Protein 5CZW (pdb70)

Secondary structure (DSSP, 8-state):
-PPPPPPP-TTSS--S-TT--BPP---------TT-EEEEEEESS-HHHHHH---GGGGGGTSS-EEEE-SSS--SEEEE--TTS-BEE--GGGGGGS-TTS-SEE--S--TT--HHHHHHHHHHHHHHHHTPPPBB---TT---B-HHHHHHHHTSTTT----HHIIIIITGGGS-B-SSSS--TT-TTBPPB-GGGBSSS--B---SS--S---HHHHHS--

Structure (mmCIF, N/CA/C/O backbone):
data_5CZW
#
_entry.id   5CZW
#
_cell.length_a   51.159
_cell.length_b   35.134
_cell.length_c   64.258
_cell.angle_alpha   90.00
_cell.angle_beta   110.12
_cell.angle_gamma   90.00
#
_symmetry.space_group_name_H-M   'P 1 21 1'
#
loop_
_entity.id
_entity.type
_entity.pdbx_description
1 polymer Myroilysin
2 non-polymer 'ZINC ION'
3 water water
#
loop_
_atom_site.group_PDB
_atom_site.id
_atom_site.type_symbol
_atom_site.label_atom_id
_atom_site.label_alt_id
_atom_site.label_comp_id
_atom_site.label_asym_id
_atom_site.label_entity_id
_atom_site.label_seq_id
_atom_site.pdbx_PDB_ins_code
_atom_site.Cartn_x
_atom_site.Cartn_y
_atom_site.Cartn_z
_atom_site.occupancy
_atom_site.B_iso_or_equiv
_atom_site.auth_seq_id
_atom_site.auth_comp_id
_atom_site.auth_asym_id
_atom_site.auth_atom_id
_atom_site.pdbx_PDB_model_num
ATOM 1 N N . GLY A 1 1 ? 3.199 -1.833 -41.225 1.00 29.20 6 GLY A N 1
ATOM 2 C CA . GLY A 1 1 ? 3.187 -1.382 -39.785 1.00 26.89 6 GLY A CA 1
ATOM 3 C C . GLY A 1 1 ? 2.780 -2.526 -38.882 1.00 23.18 6 GLY A C 1
ATOM 4 O O . GLY A 1 1 ? 2.870 -3.624 -39.257 1.00 21.85 6 GLY A O 1
ATOM 5 N N . LEU A 1 2 ? 2.303 -2.215 -37.686 1.00 21.51 7 LEU A N 1
ATOM 6 C CA . LEU A 1 2 ? 1.830 -3.197 -36.753 1.00 18.42 7 LEU A CA 1
ATOM 7 C C . LEU A 1 2 ? 0.471 -3.778 -37.176 1.00 18.81 7 LEU A C 1
ATOM 8 O O . LEU A 1 2 ? -0.361 -3.088 -37.679 1.00 20.11 7 LEU A O 1
ATOM 13 N N . LYS A 1 3 ? 0.271 -5.041 -36.921 1.00 19.90 8 LYS A N 1
ATOM 14 C CA . LYS A 1 3 ? -1.010 -5.694 -37.063 1.00 22.48 8 LYS A CA 1
ATOM 15 C C . LYS A 1 3 ? -2.033 -4.990 -36.178 1.00 22.21 8 LYS A C 1
ATOM 16 O O . LYS A 1 3 ? -1.741 -4.786 -34.995 1.00 21.51 8 LYS A O 1
ATOM 22 N N . GLU A 1 4 ? -3.210 -4.652 -36.711 1.00 20.43 9 GLU A N 1
ATOM 23 C CA . GLU A 1 4 ? -4.235 -3.914 -35.952 1.00 22.39 9 GLU A CA 1
ATOM 24 C C . GLU A 1 4 ? -4.745 -4.760 -34.762 1.00 19.44 9 GLU A C 1
ATOM 25 O O . GLU A 1 4 ? -4.744 -6.006 -34.819 1.00 18.48 9 GLU A O 1
ATOM 31 N N . LEU A 1 5 ? -5.154 -4.067 -33.695 1.00 16.30 10 LEU A N 1
ATOM 32 C CA . LEU A 1 5 ? -5.683 -4.651 -32.495 1.00 16.18 10 LEU A CA 1
ATOM 33 C C . LEU A 1 5 ? -7.185 -4.847 -32.711 1.00 20.98 10 LEU A C 1
ATOM 34 O O . LEU A 1 5 ? -7.776 -4.234 -33.602 1.00 19.98 10 LEU A O 1
ATOM 39 N N . ARG A 1 6 ? -7.795 -5.683 -31.896 1.00 19.98 11 ARG A N 1
ATOM 40 C CA . ARG A 1 6 ? -9.243 -5.827 -32.041 1.00 23.82 11 ARG A CA 1
ATOM 41 C C . ARG A 1 6 ? -9.912 -4.500 -31.740 1.00 23.16 11 ARG A C 1
ATOM 42 O O . ARG A 1 6 ? -9.483 -3.713 -30.864 1.00 22.26 11 ARG A O 1
ATOM 50 N N . ALA A 1 7 ? -11.021 -4.252 -32.440 1.00 21.95 12 ALA A N 1
ATOM 51 C CA . ALA A 1 7 ? -11.677 -2.962 -32.335 1.00 22.38 12 ALA A CA 1
ATOM 52 C C . ALA A 1 7 ? -12.334 -2.658 -30.969 1.00 21.28 12 ALA A C 1
ATOM 53 O O . ALA A 1 7 ? -12.903 -3.529 -30.325 1.00 22.17 12 ALA A O 1
ATOM 55 N N . VAL A 1 8 ? -12.232 -1.428 -30.506 1.00 24.33 13 VAL A N 1
ATOM 56 C CA . VAL A 1 8 ? -12.982 -0.995 -29.331 1.00 26.93 13 VAL A CA 1
ATOM 57 C C . VAL A 1 8 ? -14.411 -0.693 -29.787 1.00 31.26 13 VAL A C 1
ATOM 58 O O . VAL A 1 8 ? -14.591 -0.021 -30.802 1.00 35.48 13 VAL A O 1
ATOM 62 N N . PRO A 1 9 ? -15.414 -1.229 -29.067 1.00 33.06 14 PRO A N 1
ATOM 63 C CA . PRO A 1 9 ? -16.781 -0.821 -29.343 1.00 35.39 14 PRO A CA 1
ATOM 64 C C . PRO A 1 9 ? -17.013 0.600 -28.836 1.00 33.85 14 PRO A C 1
ATOM 65 O O . PRO A 1 9 ? -17.158 0.831 -27.630 1.00 34.86 14 PRO A O 1
ATOM 69 N N . LYS A 1 10 ? -17.038 1.559 -29.743 1.00 37.27 15 LYS A N 1
ATOM 70 C CA . LYS A 1 10 ? -17.177 2.953 -29.330 1.00 39.60 15 LYS A CA 1
ATOM 71 C C . LYS A 1 10 ? -18.523 3.333 -28.693 1.00 39.06 15 LYS A C 1
ATOM 72 O O . LYS A 1 10 ? -18.655 4.411 -28.080 1.00 33.23 15 LYS A O 1
ATOM 78 N N . ALA A 1 11 ? -19.497 2.434 -28.783 1.00 35.40 16 ALA A N 1
ATOM 79 C CA . ALA A 1 11 ? -20.708 2.554 -27.979 1.00 35.54 16 ALA A CA 1
ATOM 80 C C . ALA A 1 11 ? -20.497 2.248 -26.487 1.00 34.49 16 ALA A C 1
ATOM 81 O O . ALA A 1 11 ? -21.305 2.661 -25.655 1.00 33.14 16 ALA A O 1
ATOM 83 N N . ASP A 1 12 ? -19.452 1.503 -26.120 1.00 29.87 17 ASP A N 1
ATOM 84 C CA . ASP A 1 12 ? -19.263 1.184 -24.710 1.00 27.64 17 ASP A CA 1
ATOM 85 C C . ASP A 1 12 ? -18.505 2.306 -24.056 1.00 26.07 17 ASP A C 1
ATOM 86 O O . ASP A 1 12 ? -18.402 2.288 -22.838 1.00 28.88 17 ASP A O 1
ATOM 91 N N . ILE A 1 13 ? -18.026 3.283 -24.828 1.00 22.93 18 ILE A N 1
ATOM 92 C CA . ILE A 1 13 ? -17.358 4.485 -24.274 1.00 23.15 18 ILE A CA 1
ATOM 93 C C . ILE A 1 13 ? -18.376 5.512 -23.825 1.00 25.69 18 ILE A C 1
ATOM 94 O O . ILE A 1 13 ? -19.073 6.119 -24.640 1.00 23.88 18 ILE A O 1
ATOM 99 N N . VAL A 1 14 ? -18.394 5.762 -22.516 1.00 26.68 19 VAL A N 1
ATOM 100 C CA . VAL A 1 14 ? -19.461 6.551 -21.895 1.00 25.44 19 VAL A CA 1
ATOM 101 C C . VAL A 1 14 ? -19.361 8.029 -22.283 1.00 25.95 19 VAL A C 1
ATOM 102 O O . VAL A 1 14 ? -18.322 8.664 -22.120 1.00 27.08 19 VAL A O 1
ATOM 106 N N . SER A 1 15 ? -20.456 8.615 -22.775 1.00 25.48 20 SER A N 1
ATOM 107 C CA . SER A 1 15 ? -20.415 10.015 -23.223 1.00 26.24 20 SER A CA 1
ATOM 108 C C . SER A 1 15 ? -20.697 10.970 -22.083 1.00 27.23 20 SER A C 1
ATOM 109 O O . SER A 1 15 ? -21.156 10.562 -21.030 1.00 25.97 20 SER A O 1
ATOM 112 N N . GLY A 1 16 ? -20.387 12.235 -22.310 1.00 32.20 21 GLY A N 1
ATOM 113 C CA . GLY A 1 16 ? -20.780 13.317 -21.393 1.00 35.27 21 GLY A CA 1
ATOM 114 C C . GLY A 1 16 ? -19.846 13.587 -20.233 1.00 38.70 21 GLY A C 1
ATOM 115 O O . GLY A 1 16 ? -20.225 14.187 -19.219 1.00 42.07 21 GLY A O 1
ATOM 116 N N . PHE A 1 17 ? -18.614 13.148 -20.381 1.00 38.52 22 PHE A N 1
ATOM 117 C CA . PHE A 1 17 ? -17.626 13.419 -19.351 1.00 38.36 22 PHE A CA 1
ATOM 118 C C . PHE A 1 17 ? -16.518 14.172 -20.061 1.00 43.08 22 PHE A C 1
ATOM 119 O O . PHE A 1 17 ? -15.352 13.789 -20.024 1.00 39.58 22 PHE A O 1
ATOM 127 N N . GLU A 1 18 ? -16.931 15.236 -20.744 1.00 48.02 23 GLU A N 1
ATOM 128 C CA . GLU A 1 18 ? -16.040 16.059 -21.536 1.00 51.00 23 GLU A CA 1
ATOM 129 C C . GLU A 1 18 ? -15.042 16.701 -20.592 1.00 45.69 23 GLU A C 1
ATOM 130 O O . GLU A 1 18 ? -15.420 17.243 -19.549 1.00 46.13 23 GLU A O 1
ATOM 136 N N . GLY A 1 19 ? -13.770 16.607 -20.949 1.00 41.44 24 GLY A N 1
ATOM 137 C CA . GLY A 1 19 ? -12.691 17.111 -20.111 1.00 35.94 24 GLY A CA 1
ATOM 138 C C . GLY A 1 19 ? -12.466 16.370 -18.788 1.00 30.47 24 GLY A C 1
ATOM 139 O O . GLY A 1 19 ? -11.768 16.919 -17.896 1.00 27.92 24 GLY A O 1
ATOM 140 N N . ALA A 1 20 ? -13.016 15.145 -18.646 1.00 22.52 25 ALA A N 1
ATOM 141 C CA . ALA A 1 20 ? -12.681 14.282 -17.496 1.00 23.71 25 ALA A CA 1
ATOM 142 C C . ALA A 1 20 ? -11.351 13.576 -17.752 1.00 20.98 25 ALA A C 1
ATOM 143 O O . ALA A 1 20 ? -11.269 12.685 -18.578 1.00 23.89 25 ALA A O 1
ATOM 156 N N . VAL A 1 22 ? -9.270 11.234 -16.414 1.00 11.83 27 VAL A N 1
ATOM 157 C CA . VAL A 1 22 ? -9.182 10.203 -15.343 1.00 10.92 27 VAL A CA 1
ATOM 158 C C . VAL A 1 22 ? -8.224 9.042 -15.729 1.00 9.78 27 VAL A C 1
ATOM 159 O O . VAL A 1 22 ? -8.228 8.522 -16.871 1.00 8.81 27 VAL A O 1
ATOM 163 N N . CYS A 1 23 ? -7.284 8.803 -14.805 1.00 8.91 28 CYS A N 1
ATOM 164 C CA . CYS A 1 23 ? -6.438 7.618 -14.886 1.00 8.87 28 CYS A CA 1
ATOM 165 C C . CYS A 1 23 ? -7.268 6.494 -14.261 1.00 9.32 28 CYS A C 1
ATOM 166 O O . CYS A 1 23 ? -7.544 6.529 -13.044 1.00 9.90 28 CYS A O 1
ATOM 169 N N . LYS A 1 24 ? -7.490 5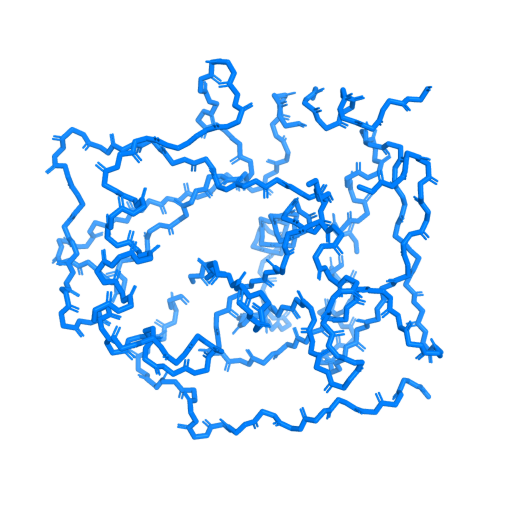.470 -15.065 1.00 8.95 29 LYS A N 1
ATOM 170 C CA . LYS A 1 24 ? -8.186 4.304 -14.605 1.00 9.63 29 LYS A CA 1
ATOM 171 C C . LYS A 1 24 ? -7.242 3.200 -14.202 1.00 8.77 29 LYS A C 1
ATOM 172 O O . LYS A 1 24 ? -6.405 2.804 -15.031 1.00 8.76 29 LYS A O 1
ATOM 178 N N . ASP A 1 25 ? -7.332 2.636 -13.015 1.00 9.69 30 ASP A N 1
ATOM 179 C CA . ASP A 1 25 ? -6.734 1.339 -12.729 1.00 12.17 30 ASP A CA 1
ATOM 180 C C . ASP A 1 25 ? -7.374 0.268 -13.622 1.00 13.75 30 ASP A C 1
ATOM 181 O O . ASP A 1 25 ? -8.586 0.228 -13.835 1.00 14.23 30 ASP A O 1
ATOM 186 N N . VAL A 1 26 ? -6.539 -0.581 -14.170 1.00 13.47 31 VAL A N 1
ATOM 187 C CA . VAL A 1 26 ? -7.002 -1.674 -14.971 1.00 13.03 31 VAL A CA 1
ATOM 188 C C . VAL A 1 26 ? -6.326 -2.968 -14.560 1.00 14.05 31 VAL A C 1
ATOM 189 O O . VAL A 1 26 ? -5.196 -2.993 -14.211 1.00 14.20 31 VAL A O 1
ATOM 193 N N . TYR A 1 27 ? -7.054 -4.052 -14.633 1.00 15.33 32 TYR A N 1
ATOM 194 C CA . TYR A 1 27 ? -6.567 -5.347 -14.236 1.00 20.66 32 TYR A CA 1
ATOM 195 C C . TYR A 1 27 ? -6.713 -6.417 -15.324 1.00 17.69 32 TYR A C 1
ATOM 196 O O . TYR A 1 27 ? -7.685 -6.478 -15.961 1.00 20.27 32 TYR A O 1
ATOM 205 N N . PRO A 1 28 ? -5.590 -7.273 -15.458 1.00 18.02 33 PRO A N 1
ATOM 206 C CA . PRO A 1 28 ? -5.713 -8.316 -16.506 1.00 20.29 33 PRO A CA 1
ATOM 207 C C . PRO A 1 28 ? -6.910 -9.242 -16.220 1.00 23.47 33 PRO A C 1
ATOM 208 O O . PRO A 1 28 ? -7.223 -9.511 -15.069 1.00 18.81 33 PRO A O 1
ATOM 212 N N . LYS A 1 29 ? -7.605 -9.714 -17.243 1.00 26.57 34 LYS A N 1
ATOM 213 C CA . LYS A 1 29 ? -8.695 -10.670 -16.926 1.00 38.96 34 LYS A CA 1
ATOM 214 C C . LYS A 1 29 ? -8.184 -11.909 -16.115 1.00 41.81 34 LYS A C 1
ATOM 215 O O . LYS A 1 29 ? -7.498 -12.782 -16.649 1.00 43.48 34 LYS A O 1
ATOM 221 N N . GLY A 1 30 ? -8.512 -11.967 -14.819 1.00 49.02 35 GLY A N 1
ATOM 222 C CA . GLY A 1 30 ? -8.259 -13.168 -14.003 1.00 51.33 35 GLY A CA 1
ATOM 223 C C . GLY A 1 30 ? -8.519 -12.897 -12.527 1.00 53.29 35 GLY A C 1
ATOM 224 O O . GLY A 1 30 ? -7.619 -12.454 -11.800 1.00 48.81 35 GLY A O 1
ATOM 225 N N . SER A 1 40 ? 4.968 -10.048 -8.427 1.00 34.63 45 SER A N 1
ATOM 226 C CA . SER A 1 40 ? 5.929 -9.071 -8.953 1.00 28.92 45 SER A CA 1
ATOM 227 C C . SER A 1 40 ? 5.551 -8.578 -10.325 1.00 24.74 45 SER A C 1
ATOM 228 O O . SER A 1 40 ? 5.081 -9.306 -11.211 1.00 30.20 45 SER A O 1
ATOM 231 N N . THR A 1 41 ? 5.752 -7.301 -10.466 1.00 20.51 46 THR A N 1
ATOM 232 C CA . THR A 1 41 ? 5.523 -6.633 -11.696 1.00 18.56 46 THR A CA 1
ATOM 233 C C . THR A 1 41 ? 6.786 -5.943 -12.174 1.00 16.29 46 THR A C 1
ATOM 234 O O . THR A 1 41 ? 6.763 -5.350 -13.240 1.00 13.39 46 THR A O 1
ATOM 249 N N . TRP A 1 43 ? 10.142 -5.317 -14.101 1.00 12.10 48 TRP A N 1
ATOM 250 C CA . TRP A 1 43 ? 10.863 -5.781 -15.292 1.00 11.39 48 TRP A CA 1
ATOM 251 C C . TRP A 1 43 ? 12.238 -6.250 -14.926 1.00 12.18 48 TRP A C 1
ATOM 252 O O . TRP A 1 43 ? 12.887 -5.698 -14.004 1.00 12.41 48 TRP A O 1
ATOM 263 N N . PRO A 1 44 ? 12.710 -7.213 -15.682 1.00 12.43 49 PRO A N 1
ATOM 264 C CA . PRO A 1 44 ? 14.128 -7.525 -15.506 1.00 13.09 49 PRO A CA 1
ATOM 265 C C . PRO A 1 44 ? 15.013 -6.315 -15.662 1.00 12.96 49 PRO A C 1
ATOM 266 O O . PRO A 1 44 ? 14.874 -5.478 -16.587 1.00 14.27 49 PRO A O 1
ATOM 270 N N . ASN A 1 45 ? 15.941 -6.156 -14.727 1.00 14.06 50 ASN A N 1
ATOM 271 C CA . ASN A 1 45 ? 16.716 -4.944 -14.744 1.00 14.29 50 ASN A CA 1
ATOM 272 C C . ASN A 1 45 ? 17.565 -4.870 -16.036 1.00 14.03 50 ASN A C 1
ATOM 273 O O . ASN A 1 45 ? 18.097 -5.898 -16.513 1.00 14.59 50 ASN A O 1
ATOM 278 N N . GLY A 1 46 ? 17.709 -3.652 -16.575 1.00 13.00 51 GLY A N 1
ATOM 279 C CA . GLY A 1 46 ? 18.364 -3.484 -17.879 1.00 13.18 51 GLY A CA 1
ATOM 280 C C . GLY A 1 46 ? 17.492 -3.749 -19.100 1.00 14.36 51 GLY A C 1
ATOM 281 O O . GLY A 1 46 ? 17.958 -3.582 -20.239 1.00 15.90 51 GLY A O 1
ATOM 282 N N . SER A 1 47 ? 16.208 -4.079 -18.880 1.00 12.96 52 SER A N 1
ATOM 283 C CA . SER A 1 47 ? 15.329 -4.447 -19.985 1.00 13.49 52 SER A CA 1
ATOM 284 C C . SER A 1 47 ? 15.268 -3.305 -21.004 1.00 12.18 52 SER A C 1
ATOM 285 O O . SER A 1 47 ? 15.258 -2.106 -20.625 1.00 13.58 52 SER A O 1
ATOM 288 N N . VAL A 1 48 ? 15.211 -3.710 -22.273 1.00 11.59 53 VAL A N 1
ATOM 289 C CA . VAL A 1 48 ? 14.728 -2.881 -23.332 1.00 12.03 53 VAL A CA 1
ATOM 290 C C . VAL A 1 48 ? 13.372 -3.401 -23.739 1.00 11.49 53 VAL A C 1
ATOM 291 O O . VAL A 1 48 ? 13.247 -4.499 -24.285 1.00 14.52 53 VAL A O 1
ATOM 295 N N . ILE A 1 49 ? 12.338 -2.612 -23.474 1.00 11.36 54 ILE A N 1
ATOM 296 C CA . ILE A 1 49 ? 10.948 -3.000 -23.655 1.00 11.10 54 ILE A CA 1
ATOM 297 C C . ILE A 1 49 ? 10.463 -2.408 -24.980 1.00 10.32 54 ILE A C 1
ATOM 298 O O . ILE A 1 49 ? 10.567 -1.187 -25.274 1.00 11.14 54 ILE A O 1
ATOM 303 N N . THR A 1 50 ? 9.953 -3.292 -25.842 1.00 10.24 55 THR A N 1
ATOM 304 C CA . THR A 1 50 ? 9.347 -2.859 -27.107 1.00 10.34 55 THR A CA 1
ATOM 305 C C . THR A 1 50 ? 7.954 -2.197 -26.873 1.00 10.07 55 THR A C 1
ATOM 306 O O . THR A 1 50 ? 7.182 -2.707 -26.058 1.00 10.38 55 THR A O 1
ATOM 310 N N . VAL A 1 51 ? 7.747 -1.085 -27.542 1.00 8.87 56 VAL A N 1
ATOM 311 C CA . VAL A 1 51 ? 6.507 -0.277 -27.443 1.00 9.26 56 VAL A CA 1
ATOM 312 C C . VAL A 1 51 ? 5.942 -0.104 -28.825 1.00 9.19 56 VAL A C 1
ATOM 313 O O . VAL A 1 51 ? 6.696 0.332 -29.730 1.00 9.39 56 VAL A O 1
ATOM 317 N N . GLY A 1 52 ? 4.643 -0.327 -29.031 1.00 8.98 57 GLY A N 1
ATOM 318 C CA . GLY A 1 52 ? 4.116 -0.010 -30.271 1.00 9.59 57 GLY A CA 1
ATOM 319 C C . GLY A 1 52 ? 2.975 0.970 -30.063 1.00 9.14 57 GLY A C 1
ATOM 320 O O . GLY A 1 52 ? 2.224 0.878 -29.090 1.00 10.17 57 GLY A O 1
ATOM 321 N N . LEU A 1 53 ? 2.855 1.870 -30.989 1.00 8.16 58 LEU A N 1
ATOM 322 C CA . LEU A 1 53 ? 1.793 2.906 -30.969 1.00 9.44 58 LEU A CA 1
ATOM 323 C C . LEU A 1 53 ? 0.760 2.588 -32.048 1.00 9.81 58 LEU A C 1
ATOM 324 O O . LEU A 1 53 ? 1.009 2.361 -33.271 1.00 10.34 58 LEU A O 1
ATOM 329 N N . TYR A 1 54 ? -0.479 2.591 -31.613 1.00 10.50 59 TYR A N 1
ATOM 330 C CA . TYR A 1 54 ? -1.546 2.211 -32.496 1.00 11.46 59 TYR A CA 1
ATOM 331 C C . TYR A 1 54 ? -2.498 3.357 -32.699 1.00 11.57 59 TYR A C 1
ATOM 332 O O . TYR A 1 54 ? -3.213 3.717 -31.789 1.00 12.59 59 TYR A O 1
ATOM 341 N N . GLY A 1 55 ? -2.507 3.899 -33.920 1.00 12.05 60 GLY A N 1
ATOM 342 C CA . GLY A 1 55 ? -3.313 5.111 -34.190 1.00 13.22 60 GLY A CA 1
ATOM 343 C C . GLY A 1 55 ? -2.632 6.366 -33.694 1.00 13.46 60 GLY A C 1
ATOM 344 O O . GLY A 1 55 ? -1.392 6.346 -33.473 1.00 13.32 60 GLY A O 1
ATOM 345 N N . GLY A 1 56 ? -3.427 7.399 -33.400 1.00 15.17 61 GLY A N 1
ATOM 346 C CA . GLY A 1 56 ? -2.885 8.714 -33.031 1.00 15.40 61 GLY A CA 1
ATOM 347 C C . GLY A 1 56 ? -2.249 9.402 -34.222 1.00 16.41 61 GLY A C 1
ATOM 348 O O . GLY A 1 56 ? -1.949 8.799 -35.260 1.00 19.21 61 GLY A O 1
ATOM 349 N N . THR A 1 57 ? -2.013 10.675 -34.091 1.00 14.39 62 THR A N 1
ATOM 350 C CA . THR A 1 57 ? -1.423 11.424 -35.177 1.00 13.20 62 THR A CA 1
ATOM 351 C C . THR A 1 57 ? 0.084 11.342 -35.035 1.00 11.85 62 THR A C 1
ATOM 352 O O . THR A 1 57 ? 0.568 10.993 -33.928 1.00 11.06 62 THR A O 1
ATOM 356 N N . PRO A 1 58 ? 0.837 11.720 -36.076 1.00 11.36 63 PRO A N 1
ATOM 357 C CA . PRO A 1 58 ? 2.309 11.703 -35.880 1.00 12.31 63 PRO A CA 1
ATOM 358 C C . PRO A 1 58 ? 2.760 12.590 -34.730 1.00 11.86 63 PRO A C 1
ATOM 359 O O . PRO A 1 58 ? 3.751 12.273 -34.042 1.00 10.05 63 PRO A O 1
ATOM 363 N N . TYR A 1 59 ? 2.121 13.730 -34.561 1.00 12.48 64 TYR A N 1
ATOM 364 C CA . TYR A 1 59 ? 2.480 14.639 -33.495 1.00 12.52 64 TYR A CA 1
ATOM 365 C C . TYR A 1 59 ? 2.290 14.034 -32.138 1.00 11.13 64 TYR A C 1
ATOM 366 O O . TYR A 1 59 ? 3.279 13.999 -31.287 1.00 9.90 64 TYR A O 1
ATOM 375 N N . VAL A 1 60 ? 1.083 13.515 -31.926 1.00 10.16 65 VAL A N 1
ATOM 376 C CA . VAL A 1 60 ? 0.791 12.843 -30.662 1.00 10.55 65 VAL A CA 1
ATOM 377 C C . VAL A 1 60 ? 1.770 11.701 -30.418 1.00 10.22 65 VAL A C 1
ATOM 378 O O . VAL A 1 60 ? 2.254 11.526 -29.323 1.00 10.22 65 VAL A O 1
ATOM 382 N N . ARG A 1 61 ? 2.040 10.844 -31.424 1.00 10.64 66 ARG A N 1
ATOM 383 C CA . ARG A 1 61 ? 2.900 9.702 -31.236 1.00 10.46 66 ARG A CA 1
ATOM 384 C C . ARG A 1 61 ? 4.296 10.178 -30.884 1.00 9.63 66 ARG A C 1
ATOM 385 O O . ARG A 1 61 ? 4.984 9.565 -30.122 1.00 9.36 66 ARG A O 1
ATOM 393 N N . SER A 1 62 ? 4.740 11.299 -31.487 1.00 8.73 67 SER A N 1
ATOM 394 C CA . SER A 1 62 ? 6.106 11.817 -31.205 1.00 10.50 67 SER A CA 1
ATOM 395 C C . SER A 1 62 ? 6.213 12.311 -29.771 1.00 10.32 67 SER A C 1
ATOM 396 O O . SER A 1 62 ? 7.219 12.034 -29.086 1.00 11.52 67 SER A O 1
ATOM 399 N N . LYS A 1 63 ? 5.168 12.949 -29.263 1.00 10.53 68 LYS A N 1
ATOM 400 C CA . LYS A 1 63 ? 5.137 13.397 -27.844 1.00 11.64 68 LYS A CA 1
ATOM 401 C C . LYS A 1 63 ? 5.207 12.201 -26.832 1.00 10.06 68 LYS A C 1
ATOM 402 O O . LYS A 1 63 ? 5.801 12.257 -25.763 1.00 10.51 68 LYS A O 1
ATOM 408 N N . VAL A 1 64 ? 4.512 11.134 -27.167 1.00 9.70 69 VAL A N 1
ATOM 409 C CA . VAL A 1 64 ? 4.502 9.974 -26.306 1.00 10.87 69 VAL A CA 1
ATOM 410 C C . VAL A 1 64 ? 5.914 9.465 -26.218 1.00 11.09 69 VAL A C 1
ATOM 411 O O . VAL A 1 64 ? 6.425 9.184 -25.107 1.00 10.01 69 VAL A O 1
ATOM 426 N N . GLN A 1 66 ? 8.683 11.020 -26.812 1.00 9.55 71 GLN A N 1
ATOM 427 C CA . GLN A 1 66 ? 9.499 12.066 -26.167 1.00 12.35 71 GLN A CA 1
ATOM 428 C C . GLN A 1 66 ? 9.451 11.955 -24.642 1.00 11.98 71 GLN A C 1
ATOM 429 O O . GLN A 1 66 ? 10.463 11.929 -23.936 1.00 12.46 71 GLN A O 1
ATOM 435 N N . TYR A 1 67 ? 8.292 11.864 -24.099 1.00 11.39 72 TYR A N 1
ATOM 436 C CA . TYR A 1 67 ? 8.155 11.937 -22.612 1.00 10.39 72 TYR A CA 1
ATOM 437 C C . TYR A 1 67 ? 8.369 10.547 -21.955 1.00 9.64 72 TYR A C 1
ATOM 438 O O . TYR A 1 67 ? 8.942 10.451 -20.881 1.00 11.59 72 TYR A O 1
ATOM 447 N N . ALA A 1 68 ? 8.003 9.460 -22.627 1.00 10.26 73 ALA A N 1
ATOM 448 C CA . ALA A 1 68 ? 8.158 8.083 -22.107 1.00 9.26 73 ALA A CA 1
ATOM 449 C C . ALA A 1 68 ? 9.633 7.894 -21.773 1.00 9.10 73 ALA A C 1
ATOM 450 O O . ALA A 1 68 ? 10.033 7.370 -20.735 1.00 8.63 73 ALA A O 1
ATOM 452 N N . GLN A 1 69 ? 10.487 8.347 -22.710 1.00 9.41 74 GLN A N 1
ATOM 453 C CA . GLN A 1 69 ? 11.896 8.091 -22.616 1.00 11.68 74 GLN A CA 1
ATOM 454 C C . GLN A 1 69 ? 12.559 8.923 -21.552 1.00 12.28 74 GLN A C 1
ATOM 455 O O . GLN A 1 69 ? 13.700 8.581 -21.152 1.00 11.50 74 GLN A O 1
ATOM 461 N N . GLU A 1 70 ? 11.865 9.842 -20.945 1.00 12.18 75 GLU A N 1
ATOM 462 C CA . GLU A 1 70 ? 12.412 10.557 -19.809 1.00 14.08 75 GLU A CA 1
ATOM 463 C C . GLU A 1 70 ? 12.753 9.601 -18.643 1.00 12.25 75 GLU A C 1
ATOM 464 O O . GLU A 1 70 ? 13.653 9.809 -17.938 1.00 13.51 75 GLU A O 1
ATOM 470 N N . TRP A 1 71 ? 11.972 8.574 -18.423 1.00 10.94 76 TRP A N 1
ATOM 471 C CA . TRP A 1 71 ? 12.238 7.680 -17.346 1.00 10.02 76 TRP A CA 1
ATOM 472 C C . TRP A 1 71 ? 13.643 7.023 -17.422 1.00 11.79 76 TRP A C 1
ATOM 473 O O . TRP A 1 71 ? 14.223 6.718 -16.394 1.00 11.33 76 TRP A O 1
ATOM 484 N N . SER A 1 72 ? 14.146 6.868 -18.639 1.00 11.60 77 SER A N 1
ATOM 485 C CA . SER A 1 72 ? 15.434 6.219 -18.786 1.00 13.37 77 SER A CA 1
ATOM 486 C C . SER A 1 72 ? 16.589 7.056 -18.316 1.00 14.70 77 SER A C 1
ATOM 487 O O . SER A 1 72 ? 17.702 6.511 -18.182 1.00 15.28 77 SER A O 1
ATOM 490 N N . ASN A 1 73 ? 16.340 8.341 -18.073 1.00 14.86 78 ASN A N 1
ATOM 491 C CA . ASN A 1 73 ? 17.376 9.154 -17.396 1.00 15.81 78 ASN A CA 1
ATOM 492 C C . ASN A 1 73 ? 17.712 8.724 -15.985 1.00 15.75 78 ASN A C 1
ATOM 493 O O . ASN A 1 73 ? 18.749 9.139 -15.425 1.00 15.57 78 ASN A O 1
ATOM 498 N N . TYR A 1 74 ? 16.851 7.937 -15.362 1.00 14.08 79 TYR A N 1
ATOM 499 C CA . TYR A 1 74 ? 16.924 7.611 -13.976 1.00 14.66 79 TYR A CA 1
ATOM 500 C C . TYR A 1 74 ? 16.863 6.114 -13.767 1.00 13.84 79 TYR A C 1
ATOM 501 O O . TYR A 1 74 ? 17.491 5.596 -12.866 1.00 14.10 79 TYR A O 1
ATOM 510 N N . ALA A 1 75 ? 16.026 5.398 -14.544 1.00 13.30 80 ALA A N 1
ATOM 511 C CA . ALA A 1 75 ? 15.919 3.959 -14.497 1.00 12.87 80 ALA A CA 1
ATOM 512 C C . ALA A 1 75 ? 16.824 3.269 -15.551 1.00 12.33 80 ALA A C 1
ATOM 513 O O . ALA A 1 75 ? 16.985 3.726 -16.686 1.00 13.03 80 ALA A O 1
ATOM 515 N N . ASN A 1 76 ? 17.327 2.116 -15.180 1.00 12.75 81 ASN A N 1
ATOM 516 C CA . ASN A 1 76 ? 18.059 1.285 -16.119 1.00 13.41 81 ASN A CA 1
ATOM 517 C C . ASN A 1 76 ? 17.076 0.420 -16.912 1.00 11.27 81 ASN A C 1
ATOM 518 O O . ASN A 1 76 ? 17.089 -0.773 -16.832 1.00 12.29 81 ASN A O 1
ATOM 523 N N . ILE A 1 77 ? 16.135 1.097 -17.570 1.00 12.30 82 ILE A N 1
ATOM 524 C CA . ILE A 1 77 ? 15.116 0.484 -18.460 1.00 13.92 82 ILE A CA 1
ATOM 525 C C . ILE A 1 77 ? 15.026 1.465 -19.630 1.00 12.15 82 ILE A C 1
ATOM 526 O O . ILE A 1 77 ? 15.084 2.679 -19.399 1.00 12.96 82 ILE A O 1
ATOM 531 N N . THR A 1 78 ? 14.911 0.967 -20.852 1.00 11.83 83 THR A N 1
ATOM 532 C CA . THR A 1 78 ? 14.769 1.696 -22.084 1.00 14.22 83 THR A CA 1
ATOM 533 C C . THR A 1 78 ? 13.504 1.192 -22.794 1.00 13.51 83 THR A C 1
ATOM 534 O O . THR A 1 78 ? 13.155 0.001 -22.670 1.00 14.95 83 THR A O 1
ATOM 538 N N . PHE A 1 79 ? 12.891 2.085 -23.553 1.00 12.94 84 PHE A N 1
ATOM 539 C CA . PHE A 1 79 ? 11.727 1.784 -24.384 1.00 11.69 84 PHE A CA 1
ATOM 540 C C . PHE A 1 79 ? 12.162 1.914 -25.838 1.00 11.74 84 PHE A C 1
ATOM 541 O O . PHE A 1 79 ? 12.691 2.949 -26.262 1.00 13.26 84 PHE A O 1
ATOM 549 N N . ASN A 1 80 ? 11.992 0.819 -26.558 1.00 11.30 85 ASN A N 1
ATOM 550 C CA . ASN A 1 80 ? 12.294 0.753 -27.984 1.00 11.22 85 ASN A CA 1
ATOM 551 C C . ASN A 1 80 ? 10.987 0.817 -28.721 1.00 10.93 85 ASN A C 1
ATOM 552 O O . ASN A 1 80 ? 10.201 -0.116 -28.685 1.00 10.44 85 ASN A O 1
ATOM 557 N N . PHE A 1 81 ? 10.734 1.939 -29.417 1.00 11.18 86 PHE A N 1
ATOM 558 C CA . PHE A 1 81 ? 9.490 2.143 -30.171 1.00 11.41 86 PHE A CA 1
ATOM 559 C C . PHE A 1 81 ? 9.591 1.509 -31.549 1.00 13.30 86 PHE A C 1
ATOM 560 O O . PHE A 1 81 ? 10.438 1.953 -32.345 1.00 15.31 86 PHE A O 1
ATOM 568 N N . VAL A 1 82 ? 8.764 0.503 -31.783 1.00 12.46 87 VAL A N 1
ATOM 569 C CA . VAL A 1 82 ? 8.828 -0.344 -32.961 1.00 12.28 87 VAL A CA 1
ATOM 570 C C . VAL A 1 82 ? 7.505 -0.350 -33.777 1.00 14.02 87 VAL A C 1
ATOM 571 O O . VAL A 1 82 ? 6.443 0.054 -33.281 1.00 14.01 87 VAL A O 1
ATOM 575 N N . GLU A 1 83 ? 7.596 -0.850 -35.001 1.00 16.41 88 GLU A N 1
ATOM 576 C CA . GLU A 1 83 ? 6.491 -0.936 -35.897 1.00 19.48 88 GLU A CA 1
ATOM 577 C C . GLU A 1 83 ? 6.364 -2.356 -36.496 1.00 17.77 88 GLU A C 1
ATOM 578 O O . GLU A 1 83 ? 5.684 -2.564 -37.536 1.00 19.16 88 GLU A O 1
ATOM 584 N N . SER A 1 84 ? 6.981 -3.335 -35.835 1.00 16.68 89 SER A N 1
ATOM 585 C CA . SER A 1 84 ? 6.910 -4.735 -36.234 1.00 18.68 89 SER A CA 1
ATOM 586 C C . SER A 1 84 ? 6.603 -5.658 -35.032 1.00 19.59 89 SER A C 1
ATOM 587 O O . SER A 1 84 ? 6.792 -5.276 -33.904 1.00 22.32 89 SER A O 1
ATOM 590 N N . GLY A 1 85 ? 6.208 -6.890 -35.327 1.00 19.27 90 GLY A N 1
ATOM 591 C CA . GLY A 1 85 ? 5.979 -7.959 -34.335 1.00 17.33 90 GLY A CA 1
ATOM 592 C C . GLY A 1 85 ? 4.841 -7.611 -33.391 1.00 17.66 90 GLY A C 1
ATOM 593 O O . GLY A 1 85 ? 3.956 -6.871 -33.790 1.00 17.80 90 GLY A O 1
ATOM 594 N N . THR A 1 86 ? 4.943 -8.129 -32.157 1.00 17.38 91 THR A N 1
ATOM 595 C CA . THR A 1 86 ? 3.943 -7.940 -31.113 1.00 15.64 91 THR A CA 1
ATOM 596 C C . THR A 1 86 ? 4.723 -7.232 -30.025 1.00 13.48 91 THR A C 1
ATOM 597 O O . THR A 1 86 ? 5.547 -7.830 -29.352 1.00 13.44 91 THR A O 1
ATOM 601 N N . PRO A 1 87 ? 4.604 -5.900 -29.931 1.00 12.15 92 PRO A N 1
ATOM 602 C CA . PRO A 1 87 ? 5.338 -5.127 -28.980 1.00 11.84 92 PRO A CA 1
ATOM 603 C C . PRO A 1 87 ? 4.884 -5.536 -27.580 1.00 10.88 92 PRO A C 1
ATOM 604 O O . PRO A 1 87 ? 3.735 -5.964 -27.368 1.00 11.08 92 PRO A O 1
ATOM 608 N N . GLN A 1 88 ? 5.752 -5.341 -26.616 1.00 11.02 93 GLN A N 1
ATOM 609 C CA . GLN A 1 88 ? 5.444 -5.720 -25.249 1.00 11.17 93 GLN A CA 1
ATOM 610 C C . GLN A 1 88 ? 4.447 -4.781 -24.575 1.00 10.46 93 GLN A C 1
ATOM 611 O O . GLN A 1 88 ? 3.556 -5.206 -23.816 1.00 10.69 93 GLN A O 1
ATOM 617 N N . ILE A 1 89 ? 4.607 -3.483 -24.897 1.00 8.88 94 ILE A N 1
ATOM 618 C CA . ILE A 1 89 ? 3.665 -2.407 -24.493 1.00 9.00 94 ILE A CA 1
ATOM 619 C C . ILE A 1 89 ? 3.010 -1.971 -25.757 1.00 8.38 94 ILE A C 1
ATOM 620 O O . ILE A 1 89 ? 3.641 -1.665 -26.757 1.00 9.04 94 ILE A O 1
ATOM 625 N N . ARG A 1 90 ? 1.673 -1.971 -25.698 1.00 7.41 95 ARG A N 1
ATOM 626 C CA . ARG A 1 90 ? 0.824 -1.661 -26.886 1.00 8.42 95 ARG A CA 1
ATOM 627 C C . ARG A 1 90 ? -0.138 -0.513 -26.534 1.00 8.15 95 ARG A C 1
ATOM 628 O O . ARG A 1 90 ? -0.998 -0.640 -25.652 1.00 8.54 95 ARG A O 1
ATOM 636 N N . VAL A 1 91 ? 0.170 0.641 -27.099 1.00 7.86 96 VAL A N 1
ATOM 637 C CA . VAL A 1 91 ? -0.465 1.924 -26.723 1.00 7.81 96 VAL A CA 1
ATOM 638 C C . VAL A 1 91 ? -1.534 2.362 -27.782 1.00 7.83 96 VAL A C 1
ATOM 639 O O . VAL A 1 91 ? -1.269 2.465 -29.023 1.00 8.05 96 VAL A O 1
ATOM 643 N N . THR A 1 92 ? -2.749 2.513 -27.311 1.00 8.03 97 THR A N 1
ATOM 644 C CA . THR A 1 92 ? -3.796 3.141 -28.106 1.00 9.55 97 THR A CA 1
ATOM 645 C C . THR A 1 92 ? -4.140 4.540 -27.676 1.00 9.42 97 THR A C 1
ATOM 646 O O . THR A 1 92 ? -3.722 4.973 -26.611 1.00 8.94 97 THR A O 1
ATOM 650 N N . PHE A 1 93 ? -4.989 5.176 -28.512 1.00 9.42 98 PHE A N 1
ATOM 651 C CA . PHE A 1 93 ? -5.367 6.571 -28.360 1.00 10.42 98 PHE A CA 1
ATOM 652 C C . PHE A 1 93 ? -6.880 6.686 -28.447 1.00 11.70 98 PHE A C 1
ATOM 653 O O . PHE A 1 93 ? -7.443 7.613 -29.157 1.00 13.63 98 PHE A O 1
ATOM 661 N N . THR A 1 94 ? -7.535 5.801 -27.737 1.00 10.59 99 THR A N 1
ATOM 662 C CA . THR A 1 94 ? -9.016 5.730 -27.864 1.00 11.29 99 THR A CA 1
ATOM 663 C C . THR A 1 94 ? -9.583 6.856 -27.009 1.00 12.19 99 THR A C 1
ATOM 664 O O . THR A 1 94 ? -9.489 6.847 -25.759 1.00 10.87 99 THR A O 1
ATOM 668 N N . GLN A 1 95 ? -10.315 7.741 -27.700 1.00 13.93 100 GLN A N 1
ATOM 669 C CA . GLN A 1 95 ? -10.797 8.976 -27.089 1.00 15.14 100 GLN A CA 1
ATOM 670 C C . GLN A 1 95 ? -11.943 8.661 -26.142 1.00 14.24 100 GLN A C 1
ATOM 671 O O . GLN A 1 95 ? -12.860 7.928 -26.490 1.00 17.36 100 GLN A O 1
ATOM 677 N N . GLY A 1 96 ? -11.928 9.251 -24.961 1.00 13.39 101 GLY A N 1
ATOM 678 C CA . GLY A 1 96 ? -13.002 9.042 -24.009 1.00 13.40 101 GLY A CA 1
ATOM 679 C C . GLY A 1 96 ? -13.004 7.857 -23.111 1.00 13.52 101 GLY A C 1
ATOM 680 O O . GLY A 1 96 ? -13.833 7.800 -22.240 1.00 16.29 101 GLY A O 1
ATOM 681 N N . ALA A 1 97 ? -12.043 6.927 -23.323 1.00 13.22 102 ALA A N 1
ATOM 682 C CA . ALA A 1 97 ? -11.880 5.679 -22.548 1.00 13.50 102 ALA A CA 1
ATOM 683 C C . ALA A 1 97 ? -11.118 5.818 -21.260 1.00 13.57 102 ALA A C 1
ATOM 684 O O . ALA A 1 97 ? -10.928 4.863 -20.503 1.00 13.47 102 ALA A O 1
ATOM 686 N N . GLY A 1 98 ? -10.671 7.059 -21.024 1.00 11.22 103 GLY A N 1
ATOM 687 C CA . GLY A 1 98 ? -9.723 7.315 -19.958 1.00 10.02 103 GLY A CA 1
ATOM 688 C C . GLY A 1 98 ? -8.320 6.989 -20.351 1.00 10.00 103 GLY A C 1
ATOM 689 O O . GLY A 1 98 ? -8.062 6.584 -21.443 1.00 8.95 103 GLY A O 1
ATOM 690 N N . SER A 1 99 ? -7.368 7.259 -19.486 1.00 8.27 104 SER A N 1
ATOM 691 C CA . SER A 1 99 ? -5.977 6.856 -19.765 1.00 8.30 104 SER A CA 1
ATOM 692 C C . SER A 1 99 ? -5.635 5.865 -18.710 1.00 7.73 104 SER A C 1
ATOM 693 O O . SER A 1 99 ? -6.141 5.914 -17.566 1.00 8.24 104 SER A O 1
ATOM 696 N N . TYR A 1 100 ? -4.747 4.928 -19.059 1.00 7.03 105 TYR A N 1
ATOM 697 C CA . TYR A 1 100 ? -4.458 3.775 -18.215 1.00 7.81 105 TYR A CA 1
ATOM 698 C C . TYR A 1 100 ? -3.298 3.001 -18.724 1.00 7.76 105 TYR A C 1
ATOM 699 O O . TYR A 1 100 ? -3.001 3.064 -19.925 1.00 7.54 105 TYR A O 1
ATOM 708 N N . SER A 1 101 ? -2.760 2.154 -17.836 1.00 7.57 106 SER A N 1
ATOM 709 C CA . SER A 1 101 ? -1.764 1.109 -18.212 1.00 7.77 106 SER A CA 1
ATOM 710 C C . SER A 1 101 ? -1.850 -0.018 -17.195 1.00 8.06 106 SER A C 1
ATOM 711 O O . SER A 1 101 ? -2.020 0.213 -15.985 1.00 8.54 106 SER A O 1
ATOM 714 N N . TYR A 1 102 ? -1.679 -1.236 -17.688 1.00 7.82 107 TYR A N 1
ATOM 715 C CA . TYR A 1 102 ? -1.403 -2.328 -16.785 1.00 8.85 107 TYR A CA 1
ATOM 716 C C . TYR A 1 102 ? -0.123 -2.074 -16.061 1.00 9.17 107 TYR A C 1
ATOM 717 O O . TYR A 1 102 ? 0.745 -1.330 -16.507 1.00 8.25 107 TYR A O 1
ATOM 726 N N . LEU A 1 103 ? 0.043 -2.708 -14.918 1.00 8.91 108 LEU A N 1
ATOM 727 C CA . LEU A 1 103 ? 1.219 -2.497 -14.122 1.00 9.71 108 LEU A CA 1
ATOM 728 C C . LEU A 1 103 ? 2.430 -3.360 -14.433 1.00 9.77 108 LEU A C 1
ATOM 729 O O . LEU A 1 103 ? 2.393 -4.526 -14.254 1.00 8.40 108 LEU A O 1
ATOM 734 N N . GLY A 1 104 ? 3.505 -2.718 -14.847 1.00 9.78 109 GLY A N 1
ATOM 735 C CA . GLY A 1 104 ? 4.735 -3.458 -15.005 1.00 9.49 109 GLY A CA 1
ATOM 736 C C . GLY A 1 104 ? 4.605 -4.626 -15.989 1.00 9.59 109 GLY A C 1
ATOM 737 O O . GLY A 1 104 ? 3.950 -4.525 -17.021 1.00 11.10 109 GLY A O 1
ATOM 738 N N . THR A 1 105 ? 5.222 -5.752 -15.598 1.00 10.08 110 THR A N 1
ATOM 739 C CA . THR A 1 105 ? 5.183 -6.922 -16.408 1.00 9.88 110 THR A CA 1
ATOM 740 C C . THR A 1 105 ? 3.767 -7.533 -16.579 1.00 9.35 110 THR A C 1
ATOM 741 O O . THR A 1 105 ? 3.646 -8.452 -17.410 1.00 9.42 110 THR A O 1
ATOM 745 N N . GLN A 1 106 ? 2.736 -6.942 -15.974 1.00 10.45 111 GLN A N 1
ATOM 746 C CA . GLN A 1 106 ? 1.372 -7.402 -16.256 1.00 11.10 111 GLN A CA 1
ATOM 747 C C . GLN A 1 106 ? 1.042 -7.207 -17.756 1.00 10.19 111 GLN A C 1
ATOM 748 O O . GLN A 1 106 ? 0.235 -7.856 -18.249 1.00 10.82 111 GLN A O 1
ATOM 754 N N . ALA A 1 107 ? 1.691 -6.279 -18.414 1.00 9.07 112 ALA A N 1
ATOM 755 C CA . ALA A 1 107 ? 1.534 -6.082 -19.835 1.00 10.72 112 ALA A CA 1
ATOM 756 C C . ALA A 1 107 ? 1.703 -7.421 -20.557 1.00 9.95 112 ALA A C 1
ATOM 757 O O . ALA A 1 107 ? 1.050 -7.646 -21.565 1.00 10.46 112 ALA A O 1
ATOM 759 N N . LEU A 1 108 ? 2.639 -8.213 -20.049 1.00 10.81 113 LEU A N 1
ATOM 760 C CA . LEU A 1 108 ? 3.001 -9.462 -20.747 1.00 12.14 113 LEU A CA 1
ATOM 761 C C . LEU A 1 108 ? 1.923 -10.534 -20.652 1.00 12.94 113 LEU A C 1
ATOM 762 O O . LEU A 1 108 ? 2.031 -11.597 -21.339 1.00 13.73 113 LEU A O 1
ATOM 767 N N . SER A 1 109 ? 0.895 -10.256 -19.894 1.00 11.87 114 SER A N 1
ATOM 768 C CA . SER A 1 109 ? -0.236 -11.121 -19.604 1.00 13.49 114 SER A CA 1
ATOM 769 C C . SER A 1 109 ? -1.433 -10.741 -20.475 1.00 11.96 114 SER A C 1
ATOM 770 O O . SER A 1 109 ? -2.473 -11.369 -20.364 1.00 13.29 114 SER A O 1
ATOM 773 N N . ILE A 1 110 ? -1.328 -9.647 -21.229 1.00 9.51 115 ILE A N 1
ATOM 774 C CA . ILE A 1 110 ? -2.457 -9.153 -21.999 1.00 10.69 115 ILE A CA 1
ATOM 775 C C . ILE A 1 110 ? -2.418 -9.820 -23.388 1.00 10.35 115 ILE A C 1
ATOM 776 O O . ILE A 1 110 ? -1.370 -9.834 -24.058 1.00 10.44 115 ILE A O 1
ATOM 781 N N . PRO A 1 111 ? -3.573 -10.338 -23.870 1.00 10.89 116 PRO A N 1
ATOM 782 C CA . PRO A 1 111 ? -3.555 -10.934 -25.206 1.00 12.40 116 PRO A CA 1
ATOM 783 C C . PRO A 1 111 ? -3.059 -9.989 -26.269 1.00 12.56 116 PRO A C 1
ATOM 784 O O . PRO A 1 111 ? -3.260 -8.764 -26.185 1.00 12.13 116 PRO A O 1
ATOM 788 N N . SER A 1 112 ? -2.477 -10.546 -27.291 1.00 12.40 117 SER A N 1
ATOM 789 C CA . SER A 1 112 ? -1.707 -9.729 -28.237 1.00 14.37 117 SER A CA 1
ATOM 790 C C . SER A 1 112 ? -2.541 -8.843 -29.101 1.00 13.35 117 SER A C 1
ATOM 791 O O . SER A 1 112 ? -1.976 -7.965 -29.759 1.00 13.41 117 SER A O 1
ATOM 794 N N . ASN A 1 113 ? -3.838 -9.132 -29.199 1.00 13.95 118 ASN A N 1
ATOM 795 C CA . ASN A 1 113 ? -4.768 -8.292 -29.923 1.00 14.23 118 ASN A CA 1
ATOM 796 C C . ASN A 1 113 ? -5.454 -7.202 -29.134 1.00 13.75 118 ASN A C 1
ATOM 797 O O . ASN A 1 113 ? -6.393 -6.618 -29.651 1.00 14.05 118 ASN A O 1
ATOM 802 N N . GLU A 1 114 ? -4.973 -6.885 -27.937 1.00 12.29 119 GLU A N 1
ATOM 803 C CA . GLU A 1 114 ? -5.561 -5.897 -27.056 1.00 12.36 119 GLU A CA 1
ATOM 804 C C . GLU A 1 114 ? -4.437 -4.951 -26.654 1.00 11.35 119 GLU A C 1
ATOM 805 O O . GLU A 1 114 ? -3.242 -5.293 -26.682 1.00 11.91 119 GLU A O 1
ATOM 811 N N . GLU A 1 115 ? -4.830 -3.776 -26.232 1.00 10.19 120 GLU A N 1
ATOM 812 C CA . GLU A 1 115 ? -3.844 -2.822 -25.782 1.00 9.74 120 GLU A CA 1
ATOM 813 C C . GLU A 1 115 ? -3.415 -3.015 -24.376 1.00 9.27 120 GLU A C 1
ATOM 814 O O . GLU A 1 115 ? -4.128 -3.612 -23.535 1.00 10.73 120 GLU A O 1
ATOM 820 N N . THR A 1 116 ? -2.190 -2.526 -24.055 1.00 8.45 121 THR A N 1
ATOM 821 C CA . THR A 1 116 ? -1.718 -2.572 -22.690 1.00 8.08 121 THR A CA 1
ATOM 822 C C . THR A 1 116 ? -1.729 -1.152 -21.997 1.00 7.74 121 THR A C 1
ATOM 823 O O . THR A 1 116 ? -1.506 -1.048 -20.772 1.00 8.57 121 THR A O 1
ATOM 827 N N . MET A 1 117 ? -1.924 -0.126 -22.831 1.00 6.95 122 MET A N 1
ATOM 828 C CA . MET A 1 117 ? -1.933 1.266 -22.373 1.00 7.22 122 MET A CA 1
ATOM 829 C C . MET A 1 117 ? -2.873 2.063 -23.298 1.00 7.84 122 MET A C 1
ATOM 830 O O . MET A 1 117 ? -2.952 1.782 -24.507 1.00 6.81 122 MET A O 1
ATOM 835 N N . ASN A 1 118 ? -3.543 3.100 -22.775 1.00 7.23 123 ASN A N 1
ATOM 836 C CA . ASN A 1 118 ? -4.390 3.979 -23.609 1.00 7.39 123 ASN A CA 1
ATOM 837 C C . ASN A 1 118 ? -4.188 5.425 -23.100 1.00 7.41 123 ASN A C 1
ATOM 838 O O . ASN A 1 118 ? -4.102 5.671 -21.943 1.00 7.59 123 ASN A O 1
ATOM 843 N N . PHE A 1 119 ? -4.173 6.341 -24.065 1.00 7.89 124 PHE A N 1
ATOM 844 C CA . PHE A 1 119 ? -4.246 7.762 -23.784 1.00 7.95 124 PHE A CA 1
ATOM 845 C C . PHE A 1 119 ? -5.595 8.231 -24.351 1.00 7.57 124 PHE A C 1
ATOM 846 O O . PHE A 1 119 ? -5.822 8.171 -25.551 1.00 9.02 124 PHE A O 1
ATOM 854 N N . GLY A 1 120 ? -6.423 8.677 -23.437 1.00 8.39 125 GLY A N 1
ATOM 855 C CA . GLY A 1 120 ? -7.801 8.980 -23.798 1.00 8.08 125 GLY A CA 1
ATOM 856 C C . GLY A 1 120 ? -8.154 10.385 -24.218 1.00 9.94 125 GLY A C 1
ATOM 857 O O . GLY A 1 120 ? -9.344 10.603 -24.519 1.00 12.15 125 GLY A O 1
ATOM 858 N N . TRP A 1 121 ? -7.223 11.324 -24.120 1.00 9.46 126 TRP A N 1
ATOM 859 C CA . TRP A 1 121 ? -7.559 12.744 -24.364 1.00 10.83 126 TRP A CA 1
ATOM 860 C C . TRP A 1 121 ? -6.533 13.606 -25.054 1.00 12.31 126 TRP A C 1
ATOM 861 O O . TRP A 1 121 ? -6.702 14.870 -25.083 1.00 14.24 126 TRP A O 1
ATOM 872 N N . PHE A 1 122 ? -5.539 13.034 -25.654 1.00 11.75 127 PHE A N 1
ATOM 873 C CA . PHE A 1 122 ? -4.558 13.827 -26.353 1.00 12.35 127 PHE A CA 1
ATOM 874 C C . PHE A 1 122 ? -5.098 14.200 -27.760 1.00 14.65 127 PHE A C 1
ATOM 875 O O . PHE A 1 122 ? -5.839 13.449 -28.419 1.00 14.56 127 PHE A O 1
ATOM 883 N N . ASP A 1 123 ? -4.671 15.369 -28.228 1.00 15.70 128 ASP A N 1
ATOM 884 C CA . ASP A 1 123 ? -4.892 15.803 -29.634 1.00 15.81 128 ASP A CA 1
ATOM 885 C C . ASP A 1 123 ? -3.784 16.801 -29.948 1.00 14.28 128 ASP A C 1
ATOM 886 O O . ASP A 1 123 ? -2.867 16.960 -29.163 1.00 13.28 128 ASP A O 1
ATOM 891 N N . ASP A 1 124 ? -3.766 17.320 -31.176 1.00 14.29 129 ASP A N 1
ATOM 892 C CA . ASP A 1 124 ? -2.575 18.016 -31.642 1.00 16.25 129 ASP A CA 1
ATOM 893 C C . ASP A 1 124 ? -2.483 19.400 -30.954 1.00 14.48 129 ASP A C 1
ATOM 894 O O . ASP A 1 124 ? -1.469 20.100 -31.095 1.00 15.49 129 ASP A O 1
ATOM 899 N N . SER A 1 125 ? -3.533 19.805 -30.272 1.00 14.43 130 SER A N 1
ATOM 900 C CA . SER A 1 125 ? -3.468 21.051 -29.479 1.00 16.41 130 SER A CA 1
ATOM 901 C C . SER A 1 125 ? -3.095 20.841 -28.018 1.00 15.01 130 SER A C 1
ATOM 902 O O . SER A 1 125 ? -2.915 21.820 -27.276 1.00 14.33 130 SER A O 1
ATOM 905 N N . THR A 1 126 ? -2.792 19.602 -27.602 1.00 13.61 131 THR A N 1
ATOM 906 C CA . THR A 1 126 ? -2.529 19.311 -26.206 1.00 12.88 131 THR A CA 1
ATOM 907 C C . THR A 1 126 ? -1.215 20.009 -25.779 1.00 12.06 131 THR A C 1
ATOM 908 O O . THR A 1 126 ? -0.234 19.985 -26.497 1.00 12.27 131 THR A O 1
ATOM 912 N N . SER A 1 127 ? -1.240 20.598 -24.588 1.00 12.50 132 SER A N 1
ATOM 913 C CA . SER A 1 127 ? -0.074 21.294 -24.035 1.00 11.66 132 SER A CA 1
ATOM 914 C C . SER A 1 127 ? 1.096 20.396 -23.742 1.00 12.24 132 SER A C 1
ATOM 915 O O . SER A 1 127 ? 0.917 19.203 -23.451 1.00 11.10 132 SER A O 1
ATOM 918 N N . ASP A 1 128 ? 2.287 20.968 -23.763 1.00 14.06 133 ASP A N 1
ATOM 919 C CA . ASP A 1 128 ? 3.447 20.151 -23.384 1.00 15.11 133 ASP A CA 1
ATOM 920 C C . ASP A 1 128 ? 3.302 19.620 -21.952 1.00 12.68 133 ASP A C 1
ATOM 921 O O . ASP A 1 128 ? 3.721 18.505 -21.631 1.00 13.64 133 ASP A O 1
ATOM 926 N N . THR A 1 129 ? 2.804 20.441 -21.035 1.00 11.69 134 THR A N 1
ATOM 927 C CA . THR A 1 129 ? 2.680 20.004 -19.676 1.00 12.63 134 THR A CA 1
ATOM 928 C C . THR A 1 129 ? 1.724 18.837 -19.554 1.00 12.00 134 THR A C 1
ATOM 929 O O . THR A 1 129 ? 1.965 17.892 -18.792 1.00 11.36 134 THR A O 1
ATOM 933 N N . GLU A 1 130 ? 0.667 18.864 -20.324 1.00 10.43 135 GLU A N 1
ATOM 934 C CA . GLU A 1 130 ? -0.317 17.772 -20.254 1.00 11.64 135 GLU A CA 1
ATOM 935 C C . GLU A 1 130 ? 0.253 16.511 -20.853 1.00 11.37 135 GLU A C 1
ATOM 936 O O . GLU A 1 130 ? 0.046 15.429 -20.289 1.00 10.71 135 GLU A O 1
ATOM 942 N N . PHE A 1 131 ? 1.031 16.623 -21.942 1.00 11.64 136 PHE A N 1
ATOM 943 C CA . PHE A 1 131 ? 1.682 15.421 -22.459 1.00 9.49 136 PHE A CA 1
ATOM 944 C C . PHE A 1 131 ? 2.643 14.870 -21.413 1.00 9.11 136 PHE A C 1
ATOM 945 O O . PHE A 1 131 ? 2.673 13.651 -21.124 1.00 9.58 136 PHE A O 1
ATOM 953 N N . SER A 1 132 ? 3.454 15.742 -20.849 1.00 9.52 137 SER A N 1
ATOM 954 C CA . SER A 1 132 ? 4.454 15.339 -19.895 1.00 10.69 137 SER A CA 1
ATOM 955 C C . SER A 1 132 ? 3.793 14.665 -18.681 1.00 10.58 137 SER A C 1
ATOM 956 O O . SER A 1 132 ? 4.183 13.539 -18.243 1.00 11.82 137 SER A O 1
ATOM 959 N N . ARG A 1 133 ? 2.815 15.295 -18.136 1.00 10.07 138 ARG A N 1
ATOM 960 C CA . ARG A 1 133 ? 2.139 14.723 -16.995 1.00 12.15 138 ARG A CA 1
ATOM 961 C C . ARG A 1 133 ? 1.561 13.330 -17.260 1.00 10.96 138 ARG A C 1
ATOM 962 O O . ARG A 1 133 ? 1.786 12.385 -16.514 1.00 11.96 138 ARG A O 1
ATOM 970 N N . THR A 1 134 ? 0.802 13.253 -18.313 1.00 9.54 139 THR A N 1
ATOM 971 C CA . THR A 1 134 ? -0.012 12.017 -18.511 1.00 9.14 139 THR A CA 1
ATOM 972 C C . THR A 1 134 ? 0.889 10.873 -19.116 1.00 8.55 139 THR A C 1
ATOM 973 O O . THR A 1 134 ? 0.775 9.685 -18.696 1.00 7.22 139 THR A O 1
ATOM 977 N N . VAL A 1 135 ? 1.838 11.236 -20.000 1.00 7.72 140 VAL A N 1
ATOM 978 C CA . VAL A 1 135 ? 2.687 10.211 -20.588 1.00 7.32 140 VAL A CA 1
ATOM 979 C C . VAL A 1 135 ? 3.622 9.664 -19.501 1.00 7.23 140 VAL A C 1
ATOM 980 O O . VAL A 1 135 ? 3.729 8.432 -19.299 1.00 7.04 140 VAL A O 1
ATOM 984 N N . ILE A 1 136 ? 4.342 10.527 -18.800 1.00 7.21 141 ILE A N 1
ATOM 985 C CA . ILE A 1 136 ? 5.252 10.044 -17.772 1.00 8.21 141 ILE A CA 1
ATOM 986 C C . ILE A 1 136 ? 4.471 9.242 -16.738 1.00 7.35 141 ILE A C 1
ATOM 987 O O . ILE A 1 136 ? 4.927 8.194 -16.353 1.00 6.81 141 ILE A O 1
ATOM 992 N N . HIS A 1 137 ? 3.315 9.715 -16.343 1.00 7.60 142 HIS A N 1
ATOM 993 C CA . HIS A 1 137 ? 2.496 8.964 -15.394 1.00 7.11 142 HIS A CA 1
ATOM 994 C C . HIS A 1 137 ? 2.134 7.514 -15.837 1.00 6.52 142 HIS A C 1
ATOM 995 O O . HIS A 1 137 ? 2.340 6.572 -15.117 1.00 7.96 142 HIS A O 1
ATOM 1002 N N . GLU A 1 138 ? 1.603 7.408 -17.034 1.00 6.14 143 GLU A N 1
ATOM 1003 C CA . GLU A 1 138 ? 1.235 6.088 -17.522 1.00 7.04 143 GLU A CA 1
ATOM 1004 C C . GLU A 1 138 ? 2.391 5.206 -17.698 1.00 7.11 143 GLU A C 1
ATOM 1005 O O . GLU A 1 138 ? 2.305 3.994 -17.404 1.00 7.10 143 GLU A O 1
ATOM 1011 N N . PHE A 1 139 ? 3.545 5.768 -18.171 1.00 8.54 144 PHE A N 1
ATOM 1012 C CA . PHE A 1 139 ? 4.771 4.958 -18.222 1.00 8.33 144 PHE A CA 1
ATOM 1013 C C . PHE A 1 139 ? 5.329 4.558 -16.874 1.00 8.30 144 PHE A C 1
ATOM 1014 O O . PHE A 1 139 ? 5.984 3.484 -16.721 1.00 9.95 144 PHE A O 1
ATOM 1022 N N . GLY A 1 140 ? 4.996 5.345 -15.834 1.00 8.48 145 GLY A N 1
ATOM 1023 C CA . GLY A 1 140 ? 5.305 4.970 -14.449 1.00 7.79 145 GLY A CA 1
ATOM 1024 C C . GLY A 1 140 ? 4.565 3.708 -14.093 1.00 7.20 145 GLY A C 1
ATOM 1025 O O . GLY A 1 140 ? 5.148 2.755 -13.577 1.00 8.78 145 GLY A O 1
ATOM 1026 N N . HIS A 1 141 ? 3.263 3.626 -14.360 1.00 6.10 146 HIS A N 1
ATOM 1027 C CA . HIS A 1 141 ? 2.577 2.390 -14.178 1.00 5.75 146 HIS A CA 1
ATOM 1028 C C . HIS A 1 141 ? 3.180 1.332 -15.043 1.00 6.29 146 HIS A C 1
ATOM 1029 O O . HIS A 1 141 ? 3.301 0.167 -14.533 1.00 6.29 146 HIS A O 1
ATOM 1036 N N . ALA A 1 142 ? 3.591 1.621 -16.288 1.00 6.39 147 ALA A N 1
ATOM 1037 C CA . ALA A 1 142 ? 4.204 0.573 -17.155 1.00 7.63 147 ALA A CA 1
ATOM 1038 C C . ALA A 1 142 ? 5.512 -0.050 -16.578 1.00 9.10 147 ALA A C 1
ATOM 1039 O O . ALA A 1 142 ? 5.858 -1.220 -16.863 1.00 9.04 147 ALA A O 1
ATOM 1041 N N . LEU A 1 143 ? 6.193 0.735 -15.716 1.00 7.98 148 LEU A N 1
ATOM 1042 C CA . LEU A 1 143 ? 7.355 0.274 -14.966 1.00 9.26 148 LEU A CA 1
ATOM 1043 C C . LEU A 1 143 ? 7.092 -0.382 -13.645 1.00 9.30 148 LEU A C 1
ATOM 1044 O O . LEU A 1 143 ? 7.996 -0.929 -13.031 1.00 10.36 148 LEU A O 1
ATOM 1049 N N . GLY A 1 144 ? 5.848 -0.304 -13.233 1.00 9.06 149 GLY A N 1
ATOM 1050 C CA . GLY A 1 144 ? 5.346 -0.942 -12.057 1.00 9.46 149 GLY A CA 1
ATOM 1051 C C . GLY A 1 144 ? 4.928 -0.075 -10.907 1.00 10.61 149 GLY A C 1
ATOM 1052 O O . GLY A 1 144 ? 4.551 -0.593 -9.820 1.00 13.18 149 GLY A O 1
ATOM 1053 N N . MET A 1 145 ? 4.919 1.215 -11.106 1.00 10.96 150 MET A N 1
ATOM 1054 C CA . MET A 1 145 ? 4.500 2.081 -10.033 1.00 12.35 150 MET A CA 1
ATOM 1055 C C . MET A 1 145 ? 2.998 2.146 -9.874 1.00 10.92 150 MET A C 1
ATOM 1056 O O . MET A 1 145 ? 2.319 2.086 -10.828 1.00 11.33 150 MET A O 1
ATOM 1061 N N . ILE A 1 146 ? 2.543 2.264 -8.630 1.00 10.80 151 ILE A N 1
ATOM 1062 C CA . ILE A 1 146 ? 1.148 2.446 -8.320 1.00 11.20 151 ILE A CA 1
ATOM 1063 C C . ILE A 1 146 ? 0.856 3.935 -8.045 1.00 11.07 151 ILE A C 1
ATOM 1064 O O . ILE A 1 146 ? 1.772 4.750 -7.955 1.00 10.95 151 ILE A O 1
ATOM 1069 N N . HIS A 1 147 ? -0.436 4.263 -7.889 1.00 9.64 152 HIS A N 1
ATOM 1070 C CA . HIS A 1 147 ? -0.773 5.545 -7.490 1.00 10.36 152 HIS A CA 1
ATOM 1071 C C . HIS A 1 147 ? -0.281 5.974 -6.103 1.00 11.67 152 HIS A C 1
ATOM 1072 O O . HIS A 1 147 ? -0.404 5.240 -5.121 1.00 13.06 152 HIS A O 1
ATOM 1079 N N . GLU A 1 148 ? 0.138 7.200 -6.022 1.00 12.45 153 GLU A N 1
ATOM 1080 C CA . GLU A 1 148 ? 0.258 7.923 -4.712 1.00 13.81 153 GLU A CA 1
ATOM 1081 C C . GLU A 1 148 ? -1.031 8.646 -4.441 1.00 14.60 153 GLU A C 1
ATOM 1082 O O . GLU A 1 148 ? -1.503 9.372 -5.291 1.00 15.80 153 GLU A O 1
ATOM 1088 N N . HIS A 1 149 ? -1.664 8.376 -3.306 1.00 15.41 154 HIS A N 1
ATOM 1089 C CA . HIS A 1 149 ? -2.941 9.029 -2.985 1.00 14.43 154 HIS A CA 1
ATOM 1090 C C . HIS A 1 149 ? -2.892 9.389 -1.505 1.00 15.42 154 HIS A C 1
ATOM 1091 O O . HIS A 1 149 ? -2.765 8.536 -0.685 1.00 18.37 154 HIS A O 1
ATOM 1098 N N . GLN A 1 150 ? -2.916 10.677 -1.228 1.00 15.41 155 GLN A N 1
ATOM 1099 C CA . GLN A 1 150 ? -2.934 11.204 0.119 1.00 20.39 155 GLN A CA 1
ATOM 1100 C C . GLN A 1 150 ? -4.391 11.441 0.347 1.00 17.48 155 GLN A C 1
ATOM 1101 O O . GLN A 1 150 ? -4.972 12.306 -0.300 1.00 17.51 155 GLN A O 1
ATOM 1107 N N . HIS A 1 151 ? -4.995 10.621 1.198 1.00 15.95 156 HIS A N 1
ATOM 1108 C CA . HIS A 1 151 ? -6.394 10.715 1.477 1.00 17.71 156 HIS A CA 1
ATOM 1109 C C . HIS A 1 151 ? -6.765 12.002 2.257 1.00 16.57 156 HIS A C 1
ATOM 1110 O O . HIS A 1 151 ? -6.163 12.278 3.279 1.00 16.10 156 HIS A O 1
ATOM 1117 N N . PRO A 1 152 ? -7.718 12.802 1.740 1.00 15.02 157 PRO A N 1
ATOM 1118 C CA . PRO A 1 152 ? -7.935 14.030 2.507 1.00 15.85 157 PRO A CA 1
ATOM 1119 C C . PRO A 1 152 ? -8.724 13.771 3.791 1.00 16.35 157 PRO A C 1
ATOM 1120 O O . PRO A 1 15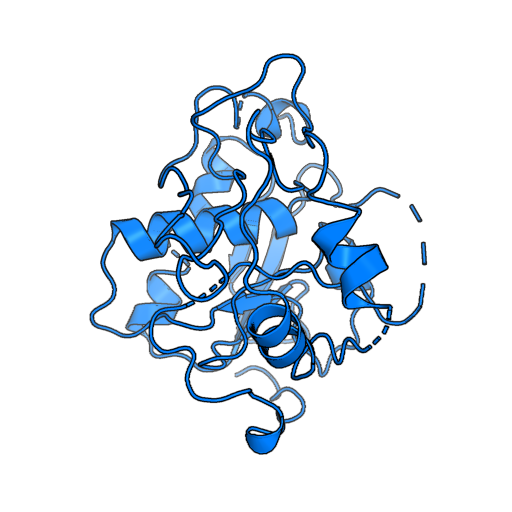2 ? -9.566 12.858 3.831 1.00 15.75 157 PRO A O 1
ATOM 1124 N N . LEU A 1 153 ? -8.532 14.654 4.769 1.00 15.93 158 LEU A N 1
ATOM 1125 C CA . LEU A 1 153 ? -9.198 14.580 6.065 1.00 16.54 158 LEU A CA 1
ATOM 1126 C C . LEU A 1 153 ? -10.747 14.629 5.941 1.00 17.11 158 LEU A C 1
ATOM 1127 O O . LEU A 1 153 ? -11.471 14.100 6.787 1.00 18.65 158 LEU A O 1
ATOM 1132 N N . THR A 1 154 ? -11.243 15.288 4.908 1.00 14.95 159 THR A N 1
ATOM 1133 C CA . THR A 1 154 ? -12.660 15.459 4.683 1.00 17.54 159 THR A CA 1
ATOM 1134 C C . THR A 1 154 ? -13.306 14.211 4.108 1.00 18.77 159 THR A C 1
ATOM 1135 O O . THR A 1 154 ? -14.532 14.096 4.110 1.00 20.84 159 THR A O 1
ATOM 1139 N N . ASN A 1 155 ? -12.503 13.307 3.574 1.00 19.62 160 ASN A N 1
ATOM 1140 C CA . ASN A 1 155 ? -13.030 12.332 2.623 1.00 21.30 160 ASN A CA 1
ATOM 1141 C C . ASN A 1 155 ? -13.356 12.948 1.299 1.00 22.26 160 ASN A C 1
ATOM 1142 O O . ASN A 1 155 ? -13.511 14.164 1.173 1.00 22.08 160 ASN A O 1
ATOM 1147 N N . ILE A 1 156 ? -13.476 12.081 0.307 1.00 20.07 161 ILE A N 1
ATOM 1148 C CA . ILE A 1 156 ? -13.680 12.555 -1.040 1.00 20.19 161 ILE A CA 1
ATOM 1149 C C . ILE A 1 156 ? -15.152 12.701 -1.367 1.00 20.19 161 ILE A C 1
ATOM 1150 O O . ILE A 1 156 ? -15.896 11.744 -1.254 1.00 19.79 161 ILE A O 1
ATOM 1155 N N . PRO A 1 157 ? -15.495 13.931 -1.836 1.00 21.36 162 PRO A N 1
ATOM 1156 C CA . PRO A 1 157 ? -16.903 14.082 -2.164 1.00 22.68 162 PRO A CA 1
ATOM 1157 C C . PRO A 1 157 ? -17.348 13.545 -3.527 1.00 20.59 162 PRO A C 1
ATOM 1158 O O . PRO A 1 157 ? -17.706 14.276 -4.359 1.00 25.03 162 PRO A O 1
ATOM 1162 N N . TRP A 1 158 ? -17.336 12.252 -3.687 1.00 19.97 163 TRP A N 1
ATOM 1163 C CA . TRP A 1 158 ? -17.775 11.631 -4.907 1.00 19.14 163 TRP A CA 1
ATOM 1164 C C . TRP A 1 158 ? -19.219 11.880 -5.230 1.00 23.75 163 TRP A C 1
ATOM 1165 O O . TRP A 1 158 ? -20.129 11.819 -4.334 1.00 24.31 163 TRP A O 1
ATOM 1176 N N . ASP A 1 159 ? -19.478 12.083 -6.515 1.00 21.24 164 ASP A N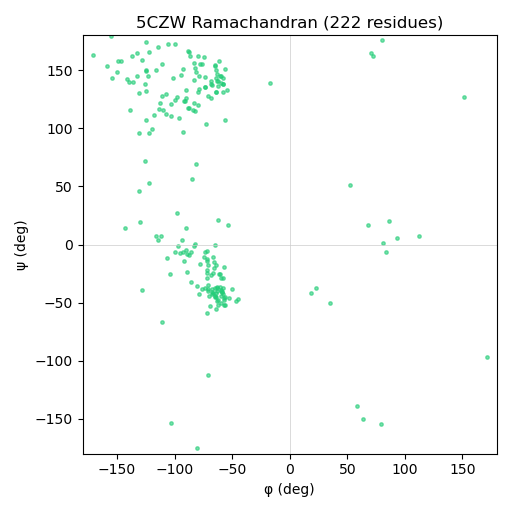 1
ATOM 1177 C CA . ASP A 1 159 ? -20.863 12.065 -6.995 1.00 24.74 164 ASP A CA 1
ATOM 1178 C C . ASP A 1 159 ? -21.073 10.646 -7.415 1.00 25.55 164 ASP A C 1
ATOM 1179 O O . ASP A 1 159 ? -20.658 10.247 -8.502 1.00 24.79 164 ASP A O 1
ATOM 1184 N N . LYS A 1 160 ? -21.653 9.841 -6.535 1.00 27.61 165 LYS A N 1
ATOM 1185 C CA . LYS A 1 160 ? -21.563 8.379 -6.726 1.00 30.75 165 LYS A CA 1
ATOM 1186 C C . LYS A 1 160 ? -22.272 7.915 -8.028 1.00 29.69 165 LYS A C 1
ATOM 1187 O O . LYS A 1 160 ? -21.746 7.087 -8.791 1.00 27.52 165 LYS A O 1
ATOM 1193 N N . ASN A 1 161 ? -23.428 8.498 -8.284 1.00 30.12 166 ASN A N 1
ATOM 1194 C CA . ASN A 1 161 ? -24.151 8.344 -9.549 1.00 32.83 166 ASN A CA 1
ATOM 1195 C C . ASN A 1 161 ? -23.223 8.524 -10.752 1.00 31.33 166 ASN A C 1
ATOM 1196 O O . ASN A 1 161 ? -23.248 7.718 -11.707 1.00 29.23 166 ASN A O 1
ATOM 1201 N N . LYS A 1 162 ? -22.437 9.586 -10.730 1.00 29.72 167 LYS A N 1
ATOM 1202 C CA . LYS A 1 162 ? -21.572 9.833 -11.853 1.00 28.46 167 LYS A CA 1
ATOM 1203 C C . LYS A 1 162 ? -20.440 8.836 -11.910 1.00 23.95 167 LYS A C 1
ATOM 1204 O O . LYS A 1 162 ? -20.015 8.459 -12.950 1.00 21.48 167 LYS A O 1
ATOM 1210 N N . VAL A 1 163 ? -19.967 8.435 -10.758 1.00 20.39 168 VAL A N 1
ATOM 1211 C CA . VAL A 1 163 ? -18.839 7.541 -10.722 1.00 18.72 168 VAL A CA 1
ATOM 1212 C C . VAL A 1 163 ? -19.320 6.208 -11.283 1.00 20.74 168 VAL A C 1
ATOM 1213 O O . VAL A 1 163 ? -18.670 5.570 -12.132 1.00 17.95 168 VAL A O 1
ATOM 1217 N N . TYR A 1 164 ? -20.519 5.797 -10.870 1.00 18.28 169 TYR A N 1
ATOM 1218 C CA . TYR A 1 164 ? -21.003 4.504 -11.366 1.00 20.85 169 TYR A CA 1
ATOM 1219 C C . TYR A 1 164 ? -21.094 4.470 -12.876 1.00 17.08 169 TYR A C 1
ATOM 1220 O O . TYR A 1 164 ? -20.715 3.474 -13.522 1.00 18.55 169 TYR A O 1
ATOM 1229 N N . ALA A 1 165 ? -21.570 5.583 -13.441 1.00 19.54 170 ALA A N 1
ATOM 1230 C CA . ALA A 1 165 ? -21.794 5.732 -14.880 1.00 18.75 170 ALA A CA 1
ATOM 1231 C C . ALA A 1 165 ? -20.491 5.719 -15.696 1.00 20.09 170 ALA A C 1
ATOM 1232 O O . ALA A 1 165 ? -20.403 5.130 -16.741 1.00 20.04 170 ALA A O 1
ATOM 1234 N N . TYR A 1 166 ? -19.498 6.403 -15.172 1.00 19.50 171 TYR A N 1
ATOM 1235 C CA . TYR A 1 166 ? -18.179 6.469 -15.823 1.00 19.32 171 TYR A CA 1
ATOM 1236 C C . TYR A 1 166 ? -17.431 5.152 -15.919 1.00 16.46 171 TYR A C 1
ATOM 1237 O O . TYR A 1 166 ? -16.769 4.905 -16.950 1.00 17.05 171 TYR A O 1
ATOM 1246 N N . TYR A 1 167 ? -17.410 4.356 -14.833 1.00 14.30 172 TYR A N 1
ATOM 1247 C CA . TYR A 1 167 ? -16.592 3.144 -14.743 1.00 14.25 172 TYR A CA 1
ATOM 1248 C C . TYR A 1 167 ? -17.324 1.885 -15.246 1.00 16.22 172 TYR A C 1
ATOM 1249 O O . TYR A 1 167 ? -16.684 0.829 -15.426 1.00 15.24 172 TYR A O 1
ATOM 1258 N N . ALA A 1 168 ? -18.614 2.070 -15.594 1.00 15.44 173 ALA A N 1
ATOM 1259 C CA . ALA A 1 168 ? -19.443 0.996 -16.118 1.00 20.60 173 ALA A CA 1
ATOM 1260 C C . ALA A 1 168 ? -19.033 0.514 -17.502 1.00 22.13 173 ALA A C 1
ATOM 1261 O O . ALA A 1 168 ? -19.369 -0.618 -17.853 1.00 28.97 173 ALA A O 1
ATOM 1263 N N . GLY A 1 169 ? -18.391 1.365 -18.294 1.00 21.93 174 GLY A N 1
ATOM 1264 C CA . GLY A 1 169 ? -18.069 1.017 -19.676 1.00 22.54 174 GLY A CA 1
ATOM 1265 C C . GLY A 1 169 ? -16.601 0.637 -19.920 1.00 18.45 174 GLY A C 1
ATOM 1266 O O . GLY A 1 169 ? -15.935 0.106 -19.043 1.00 20.23 174 GLY A O 1
ATOM 1267 N N . TYR A 1 170 ? -16.162 0.855 -21.160 1.00 17.51 175 TYR A N 1
ATOM 1268 C CA . TYR A 1 170 ? -14.892 0.372 -21.630 1.00 16.52 175 TYR A CA 1
ATOM 1269 C C . TYR A 1 170 ? -13.799 1.158 -20.874 1.00 16.03 175 TYR A C 1
ATOM 1270 O O . TYR A 1 170 ? -13.938 2.342 -20.749 1.00 16.48 175 TYR A O 1
ATOM 1279 N N . PRO A 1 171 ? -12.721 0.528 -20.422 1.00 15.85 176 PRO A N 1
ATOM 1280 C CA . PRO A 1 171 ? -12.388 -0.922 -20.467 1.00 16.17 176 PRO A CA 1
ATOM 1281 C C . PRO A 1 171 ? -12.801 -1.756 -19.264 1.00 14.79 176 PRO A C 1
ATOM 1282 O O . PRO A 1 171 ? -12.698 -2.975 -19.310 1.00 17.43 176 PRO A O 1
ATOM 1286 N N . ASN A 1 172 ? -13.164 -1.108 -18.144 1.00 13.68 177 ASN A N 1
ATOM 1287 C CA . ASN A 1 172 ? -13.433 -1.807 -16.903 1.00 14.26 177 ASN A CA 1
ATOM 1288 C C . ASN A 1 172 ? -14.721 -2.649 -16.924 1.00 16.30 177 ASN A C 1
ATOM 1289 O O . ASN A 1 172 ? -14.681 -3.756 -16.435 1.00 18.71 177 ASN A O 1
ATOM 1294 N N . TYR A 1 173 ? -15.811 -2.114 -17.452 1.00 18.39 178 TYR A N 1
ATOM 1295 C CA . TYR A 1 173 ? -17.110 -2.770 -17.336 1.00 20.81 178 TYR A CA 1
ATOM 1296 C C . TYR A 1 173 ? -17.434 -3.121 -15.831 1.00 21.85 178 TYR A C 1
ATOM 1297 O O . TYR A 1 173 ? -17.767 -4.275 -15.439 1.00 18.71 178 TYR A O 1
ATOM 1306 N N . TRP A 1 174 ? -17.299 -2.108 -14.981 1.00 20.19 179 TRP A N 1
ATOM 1307 C CA . TRP A 1 174 ? -17.406 -2.303 -13.548 1.00 21.39 179 TRP A CA 1
ATOM 1308 C C . TRP A 1 174 ? -18.802 -2.087 -13.135 1.00 18.24 179 TRP A C 1
ATOM 1309 O O . TRP A 1 174 ? -19.434 -1.073 -13.487 1.00 23.43 179 TRP A O 1
ATOM 1320 N N . SER A 1 175 ? -19.329 -3.118 -12.506 1.00 21.64 180 SER A N 1
ATOM 1321 C CA . SER A 1 175 ? -20.679 -3.022 -11.933 1.00 22.24 180 SER A CA 1
ATOM 1322 C C . SER A 1 175 ? -20.606 -2.097 -10.722 1.00 22.60 180 SER A C 1
ATOM 1323 O O . SER A 1 175 ? -19.505 -1.688 -10.288 1.00 20.05 180 SER A O 1
ATOM 1337 N N . LYS A 1 177 ? -20.999 -2.860 -7.536 1.00 22.46 182 LYS A N 1
ATOM 1338 C CA . LYS A 1 177 ? -20.228 -3.534 -6.520 1.00 24.03 182 LYS A CA 1
ATOM 1339 C C . LYS A 1 177 ? -18.736 -3.505 -6.894 1.00 23.55 182 LYS A C 1
ATOM 1340 O O . LYS A 1 177 ? -17.899 -3.383 -6.026 1.00 28.11 182 LYS A O 1
ATOM 1346 N N . ASP A 1 178 ? -18.418 -3.650 -8.186 1.00 22.68 183 ASP A N 1
ATOM 1347 C CA . ASP A 1 178 ? -17.038 -3.497 -8.675 1.00 21.06 183 ASP A CA 1
ATOM 1348 C C . ASP A 1 178 ? -16.495 -2.112 -8.312 1.00 18.35 183 ASP A C 1
ATOM 1349 O O . ASP A 1 178 ? -15.372 -1.985 -7.808 1.00 22.04 183 ASP A O 1
ATOM 1354 N N . VAL A 1 179 ? -17.264 -1.055 -8.568 1.00 18.24 184 VAL A N 1
ATOM 1355 C CA . VAL A 1 179 ? -16.821 0.277 -8.237 1.00 18.81 184 VAL A CA 1
ATOM 1356 C C . VAL A 1 179 ? -16.641 0.470 -6.729 1.00 20.17 184 VAL A C 1
ATOM 1357 O O . VAL A 1 179 ? -15.623 1.015 -6.257 1.00 18.67 184 VAL A O 1
ATOM 1361 N N . ASP A 1 180 ? -17.621 -0.003 -5.929 1.00 22.25 185 ASP A N 1
ATOM 1362 C CA . ASP A 1 180 ? -17.463 0.120 -4.491 1.00 22.42 185 ASP A CA 1
ATOM 1363 C C . ASP A 1 180 ? -16.207 -0.583 -3.929 1.00 22.13 185 ASP A C 1
ATOM 1364 O O . ASP A 1 180 ? -15.542 -0.037 -3.039 1.00 25.15 185 ASP A O 1
ATOM 1369 N N . ASN A 1 181 ? -15.888 -1.785 -4.432 1.00 26.03 186 ASN A N 1
ATOM 1370 C CA . ASN A 1 181 ? -14.708 -2.515 -3.992 1.00 26.49 186 ASN A CA 1
ATOM 1371 C C . ASN A 1 181 ? -13.446 -1.994 -4.631 1.00 28.88 186 ASN A C 1
ATOM 1372 O O . ASN A 1 181 ? -12.452 -1.887 -3.948 1.00 28.72 186 ASN A O 1
ATOM 1377 N N . ASN A 1 182 ? -13.470 -1.699 -5.937 1.00 23.11 187 ASN A N 1
ATOM 1378 C CA . ASN A 1 182 ? -12.200 -1.413 -6.642 1.00 24.92 187 ASN A CA 1
ATOM 1379 C C . ASN A 1 182 ? -11.794 0.068 -6.623 1.00 21.57 187 ASN A C 1
ATOM 1380 O O . ASN A 1 182 ? -10.561 0.415 -6.715 1.00 21.28 187 ASN A O 1
ATOM 1385 N N . LEU A 1 183 ? -12.764 0.948 -6.443 1.00 18.78 188 LEU A N 1
ATOM 1386 C CA . LEU A 1 183 ? -12.520 2.383 -6.474 1.00 17.46 188 LEU A CA 1
ATOM 1387 C C . LEU A 1 183 ? -12.688 3.054 -5.095 1.00 18.77 188 LEU A C 1
ATOM 1388 O O . LEU A 1 183 ? -11.694 3.533 -4.502 1.00 18.62 188 LEU A O 1
ATOM 1393 N N . PHE A 1 184 ? -13.924 3.084 -4.574 1.00 19.63 189 PHE A N 1
ATOM 1394 C CA . PHE A 1 184 ? -14.181 3.760 -3.306 1.00 20.80 189 PHE A CA 1
ATOM 1395 C C . PHE A 1 184 ? -13.359 3.151 -2.168 1.00 21.55 189 PHE A C 1
ATOM 1396 O O . PHE A 1 184 ? -12.696 3.887 -1.427 1.00 24.77 189 PHE A O 1
ATOM 1404 N N . ALA A 1 185 ? -13.305 1.830 -2.111 1.00 21.70 190 ALA A N 1
ATOM 1405 C CA . ALA A 1 185 ? -12.572 1.140 -1.039 1.00 23.54 190 ALA A CA 1
ATOM 1406 C C . ALA A 1 185 ? -11.089 1.478 -1.157 1.00 21.85 190 ALA A C 1
ATOM 1407 O O . ALA A 1 185 ? -10.459 1.912 -0.183 1.00 23.10 190 ALA A O 1
ATOM 1409 N N . THR A 1 186 ? -10.515 1.219 -2.353 1.00 20.30 191 THR A N 1
ATOM 1410 C CA . THR A 1 186 ? -9.099 1.495 -2.586 1.00 20.12 191 THR A CA 1
ATOM 1411 C C . THR A 1 186 ? -8.689 2.950 -2.235 1.00 18.91 191 THR A C 1
ATOM 1412 O O . THR A 1 186 ? -7.663 3.186 -1.555 1.00 18.44 191 THR A O 1
ATOM 1416 N N . TYR A 1 187 ? -9.502 3.908 -2.689 1.00 17.87 192 TYR A N 1
ATOM 1417 C CA . TYR A 1 187 ? -9.164 5.347 -2.501 1.00 15.60 192 TYR A CA 1
ATOM 1418 C C . TYR A 1 187 ? -9.878 6.002 -1.282 1.00 18.74 192 TYR A C 1
ATOM 1419 O O . TYR A 1 187 ? -10.143 7.203 -1.298 1.00 22.03 192 TYR A O 1
ATOM 1428 N N . SER A 1 188 ? -10.209 5.202 -0.277 1.00 17.87 193 SER A N 1
ATOM 1429 C CA . SER A 1 188 ? -10.768 5.732 0.977 1.00 19.90 193 SER A CA 1
ATOM 1430 C C . SER A 1 188 ? -9.683 5.879 2.027 1.00 17.57 193 SER A C 1
ATOM 1431 O O . SER A 1 188 ? -9.921 6.321 3.159 1.00 18.81 193 SER A O 1
ATOM 1434 N N . THR A 1 189 ? -8.455 5.501 1.674 1.00 18.72 194 THR A N 1
ATOM 1435 C CA . THR A 1 189 ? -7.324 5.593 2.578 1.00 19.19 194 THR A CA 1
ATOM 1436 C C . 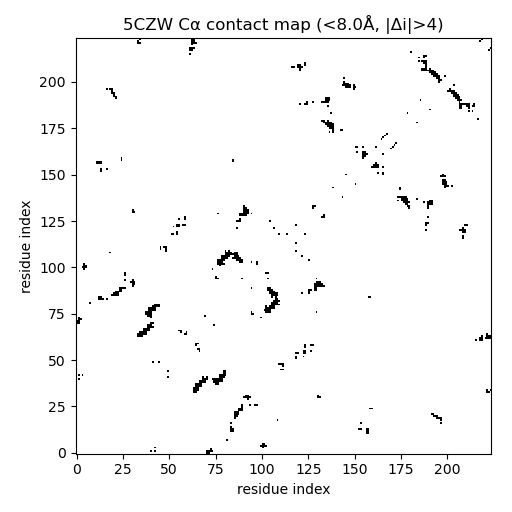THR A 1 189 ? -6.076 5.901 1.754 1.00 17.36 194 THR A C 1
ATOM 1437 O O . THR A 1 189 ? -6.041 5.734 0.537 1.00 14.84 194 THR A O 1
ATOM 1441 N N . THR A 1 190 ? -5.081 6.452 2.419 1.00 18.60 195 THR A N 1
ATOM 1442 C CA . THR A 1 190 ? -3.824 6.813 1.796 1.00 19.44 195 THR A CA 1
ATOM 1443 C C . THR A 1 190 ? -3.151 5.568 1.185 1.00 21.05 195 THR A C 1
ATOM 1444 O O . THR A 1 190 ? -3.158 4.485 1.779 1.00 24.04 195 THR A O 1
ATOM 1448 N N . GLN A 1 191 ? -2.578 5.750 0.001 1.00 19.64 196 GLN A N 1
ATOM 1449 C CA . GLN A 1 191 ? -1.913 4.710 -0.765 1.00 20.35 196 GLN A CA 1
ATOM 1450 C C . GLN A 1 191 ? -0.551 5.264 -1.190 1.00 21.14 196 GLN A C 1
ATOM 1451 O O . GLN A 1 191 ? -0.470 6.377 -1.673 1.00 18.42 196 GLN A O 1
ATOM 1457 N N . THR A 1 192 ? 0.527 4.511 -0.963 1.00 20.11 197 THR A N 1
ATOM 1458 C CA . THR A 1 192 ? 1.866 5.014 -1.286 1.00 18.66 197 THR A CA 1
ATOM 1459 C C . THR A 1 192 ? 2.863 3.901 -1.453 1.00 21.11 197 THR A C 1
ATOM 1460 O O . THR A 1 192 ? 2.746 2.857 -0.794 1.00 20.99 197 THR A O 1
ATOM 1464 N N . GLN A 1 193 ? 3.882 4.182 -2.249 1.00 17.51 198 GLN A N 1
ATOM 1465 C CA . GLN A 1 193 ? 5.039 3.280 -2.332 1.00 17.76 198 GLN A CA 1
ATOM 1466 C C . GLN A 1 193 ? 6.287 3.903 -1.742 1.00 18.54 198 GLN A C 1
ATOM 1467 O O . GLN A 1 193 ? 7.395 3.308 -1.783 1.00 19.29 198 GLN A O 1
ATOM 1473 N N . TYR A 1 194 ? 6.108 5.052 -1.129 1.00 19.98 199 TYR A N 1
ATOM 1474 C CA . TYR A 1 194 ? 7.199 5.805 -0.569 1.00 20.40 199 TYR A CA 1
ATOM 1475 C C . TYR A 1 194 ? 7.171 5.845 0.974 1.00 27.28 199 TYR A C 1
ATOM 1476 O O . TYR A 1 194 ? 6.135 5.651 1.638 1.00 24.04 199 TYR A O 1
A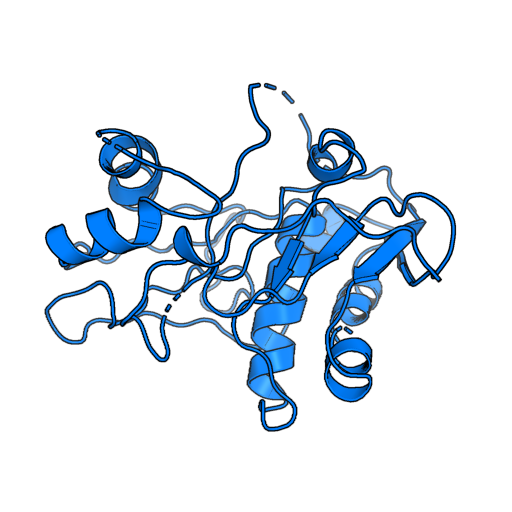TOM 1485 N N . SER A 1 195 ? 8.354 6.051 1.544 1.00 35.23 200 SER A N 1
ATOM 1486 C CA . SER A 1 195 ? 8.485 5.992 2.986 1.00 42.94 200 SER A CA 1
ATOM 1487 C C . SER A 1 195 ? 7.801 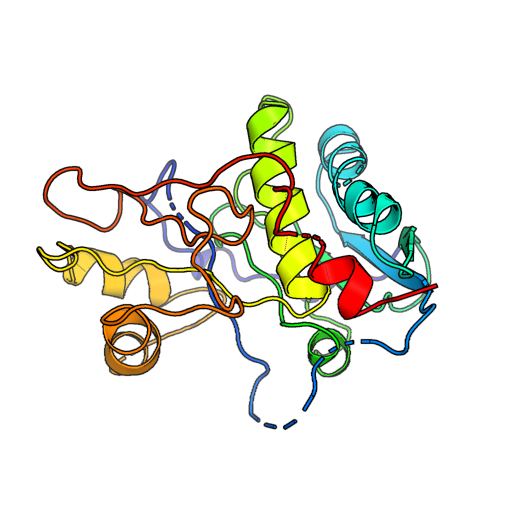7.252 3.480 1.00 47.55 200 SER A C 1
ATOM 1488 O O . SER A 1 195 ? 6.812 7.189 4.216 1.00 55.64 200 SER A O 1
ATOM 1491 N N . ALA A 1 196 ? 8.311 8.388 3.008 1.00 50.38 201 ALA A N 1
ATOM 1492 C CA . ALA A 1 196 ? 7.669 9.674 3.196 1.00 53.31 201 ALA A CA 1
ATOM 1493 C C . ALA A 1 196 ? 6.778 9.953 1.998 1.00 55.45 201 ALA A C 1
ATOM 1494 O O . ALA A 1 196 ? 7.057 9.504 0.888 1.00 57.87 201 ALA A O 1
ATOM 1496 N N . TYR A 1 197 ? 5.713 10.716 2.201 1.00 62.39 202 TYR A N 1
ATOM 1497 C CA . TYR A 1 197 ? 4.885 11.079 1.068 1.00 63.26 202 TYR A CA 1
ATOM 1498 C C . TYR A 1 197 ? 5.496 12.246 0.355 1.00 53.46 202 TYR A C 1
ATOM 1499 O O . TYR A 1 197 ? 6.242 13.045 0.925 1.00 44.74 202 TYR A O 1
ATOM 1508 N N . ASP A 1 198 ? 5.200 12.278 -0.933 1.00 43.63 203 ASP A N 1
ATOM 1509 C CA . ASP A 1 198 ? 5.861 13.137 -1.873 1.00 33.96 203 ASP A CA 1
ATOM 1510 C C . ASP A 1 198 ? 4.730 13.780 -2.610 1.00 30.52 203 ASP A C 1
ATOM 1511 O O . ASP A 1 198 ? 4.148 13.191 -3.559 1.00 26.38 203 ASP A O 1
ATOM 1516 N N . THR A 1 199 ? 4.392 14.984 -2.140 1.00 26.97 204 THR A N 1
ATOM 1517 C CA . THR A 1 199 ? 3.313 15.762 -2.721 1.00 25.58 204 THR A CA 1
ATOM 1518 C C . THR A 1 199 ? 3.539 16.008 -4.191 1.00 20.05 204 THR A C 1
ATOM 1519 O O . THR A 1 199 ? 2.617 16.263 -4.917 1.00 19.55 204 THR A O 1
ATOM 1523 N N . GLN A 1 200 ? 4.779 15.852 -4.615 1.00 19.94 205 GLN A N 1
ATOM 1524 C CA . GLN A 1 200 ? 5.236 16.197 -5.919 1.00 19.60 205 GLN A CA 1
ATOM 1525 C C . GLN A 1 200 ? 5.262 15.055 -6.936 1.00 16.82 205 GLN A C 1
ATOM 1526 O O . GLN A 1 200 ? 5.613 15.305 -8.081 1.00 17.85 205 GLN A O 1
ATOM 1532 N N . SER A 1 201 ? 5.006 13.835 -6.486 1.00 15.56 206 SER A N 1
ATOM 1533 C CA . SER A 1 201 ? 5.154 12.672 -7.324 1.00 14.50 206 SER A CA 1
ATOM 1534 C C . SER A 1 201 ? 4.309 12.735 -8.586 1.00 12.77 206 SER A C 1
ATOM 1535 O O . SER A 1 201 ? 3.144 13.156 -8.581 1.00 13.00 206 SER A O 1
ATOM 1538 N N . ILE A 1 202 ? 4.913 12.312 -9.688 1.00 13.85 207 ILE A N 1
ATOM 1539 C CA . ILE A 1 202 ? 4.194 12.247 -10.931 1.00 12.02 207 ILE A CA 1
ATOM 1540 C C . ILE A 1 202 ? 3.072 11.178 -10.810 1.00 10.57 207 ILE A C 1
ATOM 1541 O O . ILE A 1 202 ? 2.147 11.217 -11.555 1.00 11.46 207 ILE A O 1
ATOM 1546 N N . MET A 1 203 ? 3.226 10.266 -9.826 1.00 11.62 208 MET A N 1
ATOM 1547 C CA . MET A 1 203 ? 2.290 9.161 -9.612 1.00 10.63 208 MET A CA 1
ATOM 1548 C C . MET A 1 203 ? 1.032 9.512 -8.807 1.00 11.73 208 MET A C 1
ATOM 1549 O O . MET A 1 203 ? 0.190 8.655 -8.555 1.00 8.95 208 MET A O 1
ATOM 1554 N N . HIS A 1 204 ? 0.912 10.764 -8.393 1.00 12.22 209 HIS A N 1
ATOM 1555 C CA . HIS A 1 204 ? -0.266 11.139 -7.599 1.00 14.30 209 HIS A CA 1
ATOM 1556 C C . HIS A 1 204 ? -1.505 10.892 -8.404 1.00 13.92 209 HIS A C 1
ATOM 1557 O O . HIS A 1 204 ? -1.495 11.056 -9.557 1.00 13.66 209 HIS A O 1
ATOM 1564 N N . TYR A 1 205 ? -2.552 10.483 -7.728 1.00 12.48 210 TYR A N 1
ATOM 1565 C CA . TYR A 1 205 ? -3.854 10.135 -8.347 1.00 13.40 210 TYR A CA 1
ATOM 1566 C C . TYR A 1 205 ? -4.727 11.357 -8.451 1.00 14.37 210 TYR A C 1
ATOM 1567 O O . TYR A 1 205 ? -5.047 12.042 -7.450 1.00 12.82 210 TYR A O 1
ATOM 1576 N N . SER A 1 206 ? -5.046 11.716 -9.669 1.00 15.69 211 SER A N 1
ATOM 1577 C CA . SER A 1 206 ? -5.906 12.838 -9.951 1.00 18.10 211 SER A CA 1
ATOM 1578 C C . SER A 1 206 ? -7.368 12.490 -9.753 1.00 14.87 211 SER A C 1
ATOM 1579 O O . SER A 1 206 ? -7.793 11.514 -10.235 1.00 17.65 211 SER A O 1
ATOM 1582 N N . ILE A 1 207 ? -8.104 13.351 -9.070 1.00 14.31 212 ILE A N 1
ATOM 1583 C CA . ILE A 1 207 ? -9.519 13.200 -8.852 1.00 17.06 212 ILE A CA 1
ATOM 1584 C C . ILE A 1 207 ? -10.207 14.282 -9.679 1.00 16.25 212 ILE A C 1
ATOM 1585 O O . ILE A 1 207 ? -10.040 15.479 -9.445 1.00 17.61 212 ILE A O 1
ATOM 1590 N N . SER A 1 208 ? -10.987 13.838 -10.653 1.00 16.69 213 SER A N 1
ATOM 1591 C CA . SER A 1 208 ? -11.543 14.772 -11.617 1.00 16.61 213 SER A CA 1
ATOM 1592 C C . SER A 1 208 ? -12.790 15.395 -11.046 1.00 16.63 213 SER A C 1
ATOM 1593 O O . SER A 1 208 ? -13.659 14.693 -10.484 1.00 15.51 213 SER A O 1
ATOM 1596 N N . SER A 1 209 ? -12.990 16.685 -11.301 1.00 20.85 214 SER A N 1
ATOM 1597 C CA . SER A 1 209 ? -14.157 17.394 -10.764 1.00 22.32 214 SER A CA 1
ATOM 1598 C C . SER A 1 209 ? -15.418 16.947 -11.472 1.00 22.20 214 SER A C 1
ATOM 1599 O O . SER A 1 209 ? -16.539 17.225 -11.012 1.00 23.23 214 SER A O 1
ATOM 1602 N N . ALA A 1 210 ? -15.228 16.260 -12.588 1.00 20.72 215 ALA A N 1
ATOM 1603 C CA . ALA A 1 210 ? -16.315 15.607 -13.300 1.00 19.59 215 ALA A CA 1
ATOM 1604 C C . ALA A 1 210 ? -16.935 14.469 -12.509 1.00 18.60 215 ALA A C 1
ATOM 1605 O O . ALA A 1 210 ? -18.007 13.992 -12.925 1.00 21.98 215 ALA A O 1
ATOM 1607 N N . LEU A 1 211 ? -16.262 14.007 -11.450 1.00 18.53 216 LEU A N 1
ATOM 1608 C CA . LEU A 1 211 ? -16.749 12.889 -10.670 1.00 19.64 216 LEU A CA 1
ATOM 1609 C C . LEU A 1 211 ? -17.108 13.188 -9.219 1.00 18.09 216 LEU A C 1
ATOM 1610 O O . LEU A 1 211 ? -17.327 12.305 -8.456 1.00 19.02 216 LEU A O 1
ATOM 1615 N N . THR A 1 212 ? -17.073 14.453 -8.879 1.00 21.75 217 THR A N 1
ATOM 1616 C CA . THR A 1 212 ? -17.331 14.880 -7.543 1.00 24.30 217 THR A CA 1
ATOM 1617 C C . THR A 1 212 ? -18.447 15.908 -7.543 1.00 27.28 217 THR A C 1
ATOM 1618 O O . THR A 1 212 ? -18.871 16.324 -8.579 1.00 26.78 217 THR A O 1
ATOM 1622 N N . THR A 1 213 ? -18.870 16.308 -6.358 1.00 30.56 218 THR A N 1
ATOM 1623 C CA . THR A 1 213 ? -19.953 17.243 -6.196 1.00 34.59 218 THR A CA 1
ATOM 1624 C C . THR A 1 213 ? -19.667 18.641 -5.837 1.00 39.71 218 THR A C 1
ATOM 1625 O O . THR A 1 213 ? -20.468 19.477 -6.115 1.00 42.29 218 THR A O 1
ATOM 1629 N N . ASN A 1 214 ? -18.564 18.900 -5.199 1.00 43.47 219 ASN A N 1
ATOM 1630 C CA . ASN A 1 214 ? -18.311 20.280 -4.777 1.00 48.83 219 ASN A CA 1
ATOM 1631 C C . ASN A 1 214 ? -17.584 21.168 -5.794 1.00 40.13 219 ASN A C 1
ATOM 1632 O O . ASN A 1 214 ? -17.480 22.309 -5.636 1.00 43.90 219 ASN A O 1
ATOM 1637 N N . GLY A 1 215 ? -17.120 20.544 -6.847 1.00 35.73 220 GLY A N 1
ATOM 1638 C CA . GLY A 1 215 ? -16.167 21.094 -7.757 1.00 34.62 220 GLY A CA 1
ATOM 1639 C C . GLY A 1 215 ? -14.775 20.611 -7.210 1.00 34.07 220 GLY A C 1
ATOM 1640 O O . GLY A 1 215 ? -13.729 20.980 -7.713 1.00 31.66 220 GLY A O 1
ATOM 1641 N N . PHE A 1 216 ? -14.788 19.767 -6.185 1.00 31.88 221 PHE A N 1
ATOM 1642 C CA . PHE A 1 216 ? -13.606 19.269 -5.585 1.00 28.57 221 PHE A CA 1
ATOM 1643 C C . PHE A 1 216 ? -12.800 18.578 -6.655 1.00 25.61 221 PHE A C 1
ATOM 1644 O O . PHE A 1 216 ? -13.319 17.898 -7.420 1.00 26.41 221 PHE A O 1
ATOM 1652 N N . SER A 1 217 ? -11.500 18.789 -6.657 1.00 27.50 222 SER A N 1
ATOM 1653 C CA . SER A 1 217 ? -10.587 18.097 -7.588 1.00 25.45 222 SER A CA 1
ATOM 1654 C C . SER A 1 217 ? -9.249 17.937 -6.910 1.00 27.51 222 SER A C 1
ATOM 1655 O O . SER A 1 217 ? -8.955 18.629 -5.940 1.00 25.01 222 SER A O 1
ATOM 1658 N N . VAL A 1 218 ? -8.462 16.982 -7.382 1.00 24.72 223 VAL A N 1
ATOM 1659 C CA . VAL A 1 218 ? -7.056 16.931 -7.009 1.00 29.71 223 VAL A CA 1
ATOM 1660 C C . VAL A 1 218 ? -6.230 16.637 -8.250 1.00 30.44 223 VAL A C 1
ATOM 1661 O O . VAL A 1 218 ? -6.607 15.830 -9.091 1.00 26.64 223 VAL A O 1
ATOM 1665 N N . GLY A 1 219 ? -5.107 17.314 -8.338 1.00 31.99 224 GLY A N 1
ATOM 1666 C CA . GLY A 1 219 ? -4.215 17.209 -9.450 1.00 34.30 224 GLY A CA 1
ATOM 1667 C C . GLY A 1 219 ? -2.855 16.629 -9.189 1.00 38.67 224 GLY A C 1
ATOM 1668 O O . GLY A 1 219 ? -2.377 16.433 -8.076 1.00 41.83 224 GLY A O 1
ATOM 1669 N N . ASN A 1 220 ? -2.234 16.408 -10.321 1.00 41.18 225 ASN A N 1
ATOM 1670 C CA . ASN A 1 220 ? -1.010 15.782 -10.607 1.00 39.20 225 ASN A CA 1
ATOM 1671 C C . ASN A 1 220 ? 0.067 16.788 -10.868 1.00 31.30 225 ASN A C 1
ATOM 1672 O O . ASN A 1 220 ? -0.145 17.769 -11.473 1.00 32.06 225 ASN A O 1
ATOM 1677 N N . ASN A 1 221 ? 1.230 16.489 -10.428 1.00 26.29 226 ASN A N 1
ATOM 1678 C CA . ASN A 1 221 ? 2.384 17.229 -10.717 1.00 25.06 226 ASN A CA 1
ATOM 1679 C C . ASN A 1 221 ? 2.692 16.828 -12.206 1.00 21.95 226 ASN A C 1
ATOM 1680 O O . ASN A 1 221 ? 2.171 15.843 -12.663 1.00 22.34 226 ASN A O 1
ATOM 1685 N N . SER A 1 222 ? 3.482 17.580 -12.952 1.00 19.56 227 SER A N 1
ATOM 1686 C CA . SER A 1 222 ? 3.705 17.240 -14.366 1.00 19.90 227 SER A CA 1
ATOM 1687 C C . SER A 1 222 ? 5.089 16.810 -14.832 1.00 20.28 227 SER A C 1
ATOM 1688 O O . SER A 1 222 ? 5.309 16.549 -15.977 1.00 21.36 227 SER A O 1
ATOM 1691 N N . VAL A 1 223 ? 5.986 16.705 -13.887 1.00 18.13 228 VAL A N 1
ATOM 1692 C CA . VAL A 1 223 ? 7.394 16.306 -14.094 1.00 17.39 228 VAL A CA 1
ATOM 1693 C C . VAL A 1 223 ? 7.810 15.316 -12.994 1.00 16.66 228 VAL A C 1
ATOM 1694 O O . VAL A 1 223 ? 7.110 15.218 -11.941 1.00 18.81 228 VAL A O 1
ATOM 1698 N N . LEU A 1 224 ? 8.904 14.587 -13.221 1.00 16.41 229 LEU A N 1
ATOM 1699 C CA . LEU A 1 224 ? 9.432 13.655 -12.262 1.00 16.43 229 LEU A CA 1
ATOM 1700 C C . LEU A 1 224 ? 9.889 14.421 -10.983 1.00 17.03 229 LEU A C 1
ATOM 1701 O O . LEU A 1 224 ? 10.542 15.470 -11.118 1.00 18.05 229 LEU A O 1
ATOM 1706 N N . SER A 1 225 ? 9.492 13.953 -9.790 1.00 15.22 230 SER A N 1
ATOM 1707 C CA . SER A 1 225 ? 10.033 14.499 -8.555 1.00 15.07 230 SER A CA 1
ATOM 1708 C C . SER A 1 225 ? 11.379 13.930 -8.239 1.0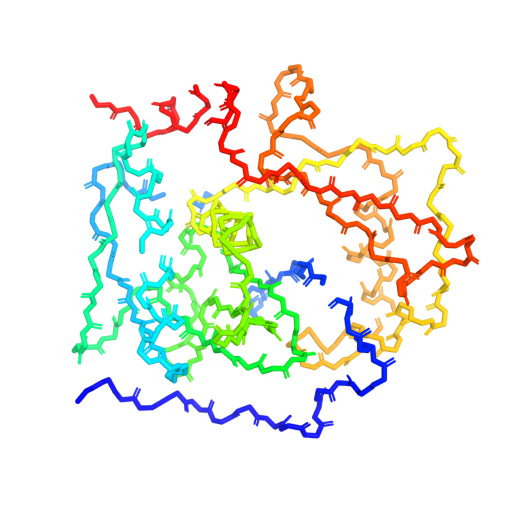0 15.28 230 SER A C 1
ATOM 1709 O O . SER A 1 225 ? 11.812 12.890 -8.724 1.00 15.82 230 SER A O 1
ATOM 1712 N N . ALA A 1 226 ? 12.075 14.639 -7.346 1.00 17.94 231 ALA A N 1
ATOM 1713 C CA . ALA A 1 226 ? 13.222 14.076 -6.669 1.00 19.56 231 ALA A CA 1
ATOM 1714 C C . ALA A 1 226 ? 12.987 12.680 -6.158 1.00 18.77 231 ALA A C 1
ATOM 1715 O O . ALA A 1 226 ? 13.842 11.752 -6.369 1.00 21.90 231 ALA A O 1
ATOM 1717 N N . THR A 1 227 ? 11.849 12.467 -5.497 1.00 17.67 232 THR A N 1
ATOM 1718 C CA . THR A 1 227 ? 11.615 11.165 -4.911 1.00 17.45 232 THR A CA 1
ATOM 1719 C C . THR A 1 227 ? 11.344 10.132 -6.001 1.00 16.24 232 THR A C 1
ATOM 1720 O O . THR A 1 227 ? 11.813 9.001 -5.901 1.00 17.61 232 THR A O 1
ATOM 1724 N N . ASP A 1 228 ? 10.583 10.529 -7.023 1.00 15.73 233 ASP A N 1
ATOM 1725 C CA . ASP A 1 228 ? 10.321 9.667 -8.209 1.00 15.84 233 ASP A CA 1
ATOM 1726 C C . ASP A 1 228 ? 11.639 9.170 -8.830 1.00 14.79 233 ASP A C 1
ATOM 1727 O O . ASP A 1 228 ? 11.799 7.996 -9.143 1.00 13.84 233 ASP A O 1
ATOM 1743 N N . GLN A 1 230 ? 14.730 9.133 -7.471 1.00 17.71 235 GLN A N 1
ATOM 1744 C CA . GLN A 1 230 ? 15.424 8.280 -6.571 1.00 20.95 235 GLN A CA 1
ATOM 1745 C C . GLN A 1 230 ? 14.808 6.905 -6.445 1.00 17.70 235 GLN A C 1
ATOM 1746 O O . GLN A 1 230 ? 15.529 5.861 -6.408 1.00 16.31 235 GLN A O 1
ATOM 1752 N N . PHE A 1 231 ? 13.479 6.822 -6.384 1.00 14.66 236 PHE A N 1
ATOM 1753 C CA . PHE A 1 231 ? 12.839 5.542 -6.205 1.00 12.92 236 PHE A CA 1
ATOM 1754 C C . PHE A 1 231 ? 13.082 4.647 -7.403 1.00 12.70 236 PHE A C 1
ATOM 1755 O O . PHE A 1 231 ? 13.410 3.463 -7.260 1.00 11.35 236 PHE A O 1
ATOM 1763 N N . ILE A 1 232 ? 12.923 5.207 -8.591 1.00 10.38 237 ILE A N 1
ATOM 1764 C CA . ILE A 1 232 ? 12.953 4.378 -9.804 1.00 11.43 237 ILE A CA 1
ATOM 1765 C C . ILE A 1 232 ? 14.417 3.905 -10.075 1.00 11.53 237 ILE A C 1
ATOM 1766 O O . ILE A 1 232 ? 14.641 2.827 -10.608 1.00 12.04 237 ILE A O 1
ATOM 1771 N N . ALA A 1 233 ? 15.411 4.716 -9.636 1.00 11.93 238 ALA A N 1
ATOM 1772 C CA . ALA A 1 233 ? 16.779 4.284 -9.756 1.00 14.51 238 ALA A CA 1
ATOM 1773 C C . ALA A 1 233 ? 17.107 3.167 -8.761 1.00 14.13 238 ALA A C 1
ATOM 1774 O O . ALA A 1 233 ? 18.011 2.326 -8.983 1.00 15.69 238 ALA A O 1
ATOM 1776 N N . THR A 1 234 ? 16.372 3.112 -7.681 1.00 13.37 239 THR A N 1
ATOM 1777 C CA . THR A 1 234 ? 16.519 2.023 -6.737 1.00 14.93 239 THR A CA 1
ATOM 1778 C C . THR A 1 234 ? 15.878 0.790 -7.241 1.00 14.26 239 THR A C 1
ATOM 1779 O O . THR A 1 234 ? 16.393 -0.292 -7.094 1.00 15.19 239 THR A O 1
ATOM 1783 N N . VAL A 1 235 ? 14.721 0.912 -7.899 1.00 13.33 240 VAL A N 1
ATOM 1784 C CA . VAL A 1 235 ? 14.141 -0.263 -8.485 1.00 12.01 240 VAL A CA 1
ATOM 1785 C C . VAL A 1 235 ? 14.948 -0.830 -9.646 1.00 12.59 240 VAL A C 1
ATOM 1786 O O . VAL A 1 235 ? 15.183 -2.009 -9.707 1.00 14.71 240 VAL A O 1
ATOM 1790 N N . TYR A 1 236 ? 15.462 0.073 -10.476 1.00 12.61 241 TYR A N 1
ATOM 1791 C CA . TYR A 1 236 ? 16.185 -0.275 -11.692 1.00 12.10 241 TYR A CA 1
ATOM 1792 C C . TYR A 1 236 ? 17.552 0.390 -11.688 1.00 12.85 241 TYR A C 1
ATOM 1793 O O . TYR A 1 236 ? 17.810 1.377 -12.439 1.00 13.09 241 TYR A O 1
ATOM 1802 N N . PRO A 1 237 ? 18.449 -0.119 -10.813 1.00 15.02 242 PRO A N 1
ATOM 1803 C CA . PRO A 1 237 ? 19.795 0.476 -10.665 1.00 18.33 242 PRO A CA 1
ATOM 1804 C C . PRO A 1 237 ? 20.781 0.075 -11.803 1.00 20.53 242 PRO A C 1
ATOM 1805 O O . PRO A 1 237 ? 20.619 -0.968 -12.435 1.00 18.40 242 PRO A O 1
ATOM 1809 N N . ARG A 1 238 ? 21.789 0.910 -12.034 1.00 26.15 243 ARG A N 1
ATOM 1810 C CA . ARG A 1 238 ? 22.880 0.573 -12.963 1.00 31.20 243 ARG A CA 1
ATOM 1811 C C . ARG A 1 238 ? 24.038 -0.141 -12.229 1.00 36.83 243 ARG A C 1
ATOM 1812 O O . ARG A 1 238 ? 23.976 -1.350 -11.946 1.00 46.84 243 ARG A O 1
#

Solvent-accessible surface area: 10822 Å² total

Nearest PDB structures (foldseek):
  5czw-assembly1_A  TM=1.003E+00  e=1.547E-49  Myroides profundi
  5gwd-assembly2_B  TM=9.809E-01  e=3.288E-42  Myroides sp. CSLB8
  5zjk-assembly11_K  TM=7.360E-01  e=9.608E-35  Myroides sp. CSLB8
  1iab-assembly1_A  TM=5.997E-01  e=4.255E-06  Astacus astacus
  3lq0-assembly1_A  TM=5.411E-01  e=4.255E-06  Astacus astacus

Foldseek 3Di:
DADAFDDDPVVLQFDDLPPWFEDDDDAVPPADDFLEAFEEEEDDDDPQLVVLLVQLQVLVVQFSYHYDYDDDDQGLAYEYAAARQHWYAAAHSVSVVHDSRDGRTYHHDDDNPDDSLVSQLRSNQRSCRNNGDAAFEAADPVGFAFPVVQQQSRQCGPPRVAHVNCVVVPCVVRRHGDDPDPDDDLQASRHTWATLSGGDPSDIDDGHRHHDPVVCVNCVVRPD

Sequence (224 aa):
GLKELRAVPKADIVSGFEGAVCKDVYPKGSTWPNGSVITVGLYGGTPYVRSKVQYAQEWSNYANITFNFVESGTPQIRVTFTQGAGSYSYLGTQALSIPSNEETMNFGWFDDSTSDTEFSRTVIHEFGHALGMIHEHQHPLTNIPWDKNKVYAYYAGYPNYWSKDVDNNLFATYSTTQTQYSAYDTQSIMHYSISSALTTNGFSVGNNSVLSATDQFIATVYPR

B-factor: mean 19.92, std 11.15, range [5.48, 102.42]

Radius of gyration: 16.87 Å; Cα contacts (8 Å, |Δi|>4): 407; chains: 1; bounding box: 47×34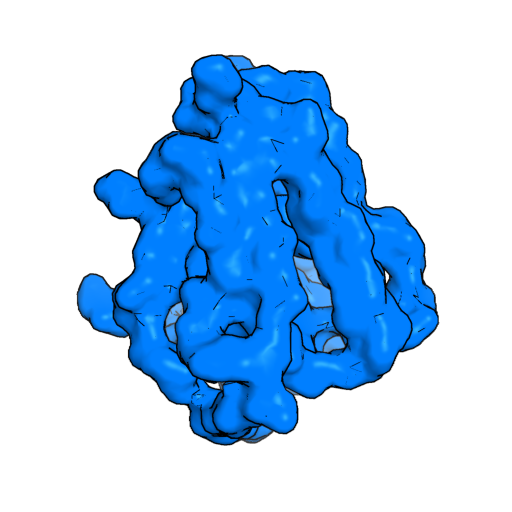×46 Å

Organism: Myroides profundi (NCBI:txid480520)

InterPro domains:
  IPR001506 Peptidase M12A [PF01400] (74-244)
  IPR006026 Peptidase, metallopeptidase [SM00235] (73-223)
  IPR024079 Metallopeptidase, catalytic domain superfamily [G3DSA:3.40.390.10] (71-273)